Protein AF-A0AAD5VCV0-F1 (afdb_monomer)

Foldseek 3Di:
DDDPPPDPLQDPQPSDGPVPDDPLLVVQQPDDPDPLLLLLLLVLLLVLLVLQACVVDVDDDPDCPVVVVVVSVVLSVQSVQLCVQVVDGSQLSLLLSLLSVLLSVWWHFPDPPCSSVLSSLQSSQLSQVVRDPDHDQLCSVCVSRVPDHSVRSVQSNVVSCVSNVVPSDDDSVSSVVCSVVSVVSVVVPPPPPDPPPPDDDDDDDDDDDDDDDDDDDDDDDDDDDDDDDDDDDDDDDDDDDDDYDDDDDDDDDDDDDDDDDDPDDDPPPHRTDGDDDDDPPDDDDDDDDDDDDDDDDDDDDDDDDDDDDDDDD

Radius of gyration: 35.18 Å; Cα contacts (8 Å, |Δi|>4): 193; chains: 1; bounding box: 70×125×90 Å

Structure (mmCIF, N/CA/C/O backbone):
data_AF-A0AAD5VCV0-F1
#
_entry.id   AF-A0AAD5VCV0-F1
#
loop_
_atom_site.group_PDB
_atom_site.id
_atom_site.type_symbol
_atom_site.label_atom_id
_atom_site.label_alt_id
_atom_site.label_comp_id
_atom_site.label_asym_id
_atom_site.label_entity_id
_atom_site.label_seq_id
_atom_site.pdbx_PDB_ins_code
_atom_site.Cartn_x
_atom_site.Cartn_y
_atom_site.Cartn_z
_atom_site.occupancy
_atom_site.B_iso_or_equiv
_atom_site.auth_seq_id
_atom_site.auth_comp_id
_atom_site.auth_asym_id
_atom_site.auth_atom_id
_atom_site.pdbx_PDB_model_num
ATOM 1 N N . MET A 1 1 ? 18.406 -10.099 -44.707 1.00 38.00 1 MET A N 1
ATOM 2 C CA . MET A 1 1 ? 18.606 -10.780 -43.411 1.00 38.00 1 MET A CA 1
ATOM 3 C C . MET A 1 1 ? 17.908 -9.944 -42.357 1.00 38.00 1 MET A C 1
ATOM 5 O O . MET A 1 1 ? 18.442 -8.923 -41.950 1.00 38.00 1 MET A O 1
ATOM 9 N N . SER A 1 2 ? 16.664 -10.289 -42.030 1.00 40.06 2 SER A N 1
ATOM 10 C CA . SER A 1 2 ? 15.854 -9.517 -41.087 1.00 40.06 2 SER A CA 1
ATOM 11 C C . SER A 1 2 ? 16.284 -9.865 -39.665 1.00 40.06 2 SER A C 1
ATOM 13 O O . SER A 1 2 ? 16.178 -11.019 -39.254 1.00 40.06 2 SER A O 1
ATOM 15 N N . GLN A 1 3 ? 16.815 -8.880 -38.944 1.00 43.00 3 GLN A N 1
ATOM 16 C CA . GLN A 1 3 ? 17.121 -8.975 -37.520 1.00 43.00 3 GLN A CA 1
ATOM 17 C C . GLN A 1 3 ? 15.815 -9.213 -36.754 1.00 43.00 3 GLN A C 1
ATOM 19 O O . GLN A 1 3 ? 15.009 -8.304 -36.574 1.00 43.00 3 GLN A O 1
ATOM 24 N N . VAL A 1 4 ? 15.592 -10.452 -36.321 1.00 46.66 4 VAL A N 1
ATOM 25 C CA . VAL A 1 4 ? 14.572 -10.760 -35.321 1.00 46.66 4 VAL A CA 1
ATOM 26 C C . VAL A 1 4 ? 15.170 -10.353 -33.981 1.00 46.66 4 VAL A C 1
ATOM 28 O O . VAL A 1 4 ? 16.051 -11.024 -33.449 1.00 46.66 4 VAL A O 1
ATOM 31 N N . HIS A 1 5 ? 14.749 -9.203 -33.463 1.00 41.75 5 HIS A N 1
ATOM 32 C CA . HIS A 1 5 ? 15.033 -8.832 -32.085 1.00 41.75 5 HIS A CA 1
ATOM 33 C C . HIS A 1 5 ? 14.303 -9.827 -31.178 1.00 41.75 5 HIS A C 1
ATOM 35 O O . HIS A 1 5 ? 13.086 -9.746 -31.023 1.00 41.75 5 HIS A O 1
ATOM 41 N N . SER A 1 6 ? 15.034 -10.789 -30.610 1.00 44.19 6 SER A N 1
ATOM 42 C CA . SER A 1 6 ? 14.527 -11.680 -29.566 1.00 44.19 6 SER A CA 1
ATOM 43 C C . SER A 1 6 ? 14.196 -10.850 -28.328 1.00 44.19 6 SER A C 1
ATOM 45 O O . SER A 1 6 ? 15.042 -10.637 -27.460 1.00 44.19 6 SER A O 1
ATOM 47 N N . ALA A 1 7 ? 12.973 -10.325 -28.262 1.00 59.38 7 ALA A N 1
ATOM 48 C CA . ALA A 1 7 ? 12.419 -9.835 -27.014 1.00 59.38 7 ALA A CA 1
ATOM 49 C C . ALA A 1 7 ? 12.445 -11.003 -26.019 1.00 59.38 7 ALA A C 1
ATOM 51 O O . ALA A 1 7 ? 11.972 -12.091 -26.339 1.00 59.38 7 ALA A O 1
ATOM 52 N N . SER A 1 8 ? 13.046 -10.796 -24.846 1.00 60.94 8 SER A N 1
ATOM 53 C CA . SER A 1 8 ? 13.069 -11.796 -23.776 1.00 60.94 8 SER A CA 1
ATOM 54 C C . SER A 1 8 ? 11.648 -12.298 -23.514 1.00 60.94 8 SER A C 1
ATOM 56 O O . SER A 1 8 ? 10.800 -11.528 -23.058 1.00 60.94 8 SER A O 1
ATOM 58 N N . THR A 1 9 ? 11.392 -13.581 -23.784 1.00 74.00 9 THR A N 1
ATOM 59 C CA . THR A 1 9 ? 10.111 -14.231 -23.471 1.00 74.00 9 THR A CA 1
ATOM 60 C C . THR A 1 9 ? 9.878 -14.283 -21.961 1.00 74.00 9 THR A C 1
ATOM 62 O O . THR A 1 9 ? 8.742 -14.370 -21.515 1.00 74.00 9 THR A O 1
ATOM 65 N N . LEU A 1 10 ? 10.939 -14.150 -21.157 1.00 82.81 10 LEU A N 1
ATOM 66 C CA . LEU A 1 10 ? 10.843 -14.119 -19.703 1.00 82.81 10 LEU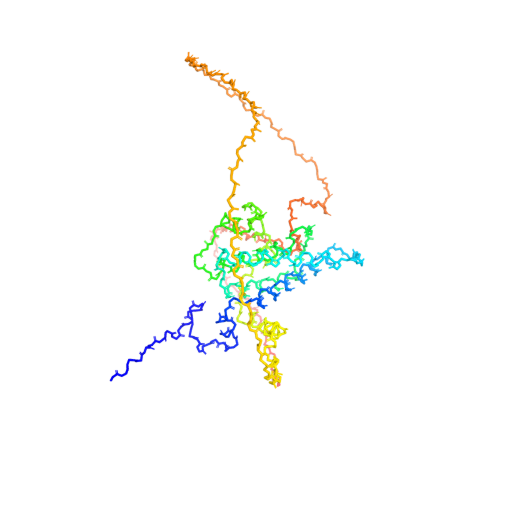 A CA 1
ATOM 67 C C . LEU A 1 10 ? 10.249 -12.799 -19.204 1.00 82.81 10 LEU A C 1
ATOM 69 O O . LEU A 1 10 ? 10.681 -11.706 -19.588 1.00 82.81 10 LEU A O 1
ATOM 73 N N . HIS A 1 11 ? 9.268 -12.910 -18.316 1.00 79.69 11 HIS A N 1
ATOM 74 C CA . HIS A 1 11 ? 8.640 -11.788 -17.646 1.00 79.69 11 HIS A CA 1
ATOM 75 C C . HIS A 1 11 ? 9.535 -11.280 -16.497 1.00 79.69 11 HIS A C 1
ATOM 77 O O . HIS A 1 11 ? 9.903 -12.062 -15.618 1.00 79.69 11 HIS A O 1
ATOM 83 N N . PRO A 1 12 ? 9.870 -9.975 -16.433 1.00 77.12 12 PRO A N 1
ATOM 84 C CA . PRO A 1 12 ? 10.861 -9.456 -15.484 1.00 77.12 12 PRO A CA 1
ATOM 85 C C . PRO A 1 12 ? 10.445 -9.578 -14.013 1.00 77.12 12 PRO A C 1
ATOM 87 O O . PRO A 1 12 ? 11.308 -9.542 -13.145 1.00 77.12 12 PRO A O 1
ATOM 90 N N . ALA A 1 13 ? 9.146 -9.709 -13.720 1.00 75.81 13 ALA A N 1
ATOM 91 C CA . ALA A 1 13 ? 8.657 -9.847 -12.346 1.00 75.81 13 ALA A CA 1
ATOM 92 C C . ALA A 1 13 ? 8.585 -11.302 -11.848 1.00 75.81 13 ALA A C 1
ATOM 94 O O . ALA A 1 13 ? 8.470 -11.505 -10.647 1.00 75.81 13 ALA A O 1
ATOM 95 N N . SER A 1 14 ? 8.617 -12.298 -12.743 1.00 78.75 14 SER A N 1
ATOM 96 C CA . SER A 1 14 ? 8.445 -13.716 -12.374 1.00 78.75 14 SER A CA 1
ATOM 97 C C . SER A 1 14 ? 9.583 -14.618 -12.853 1.00 78.75 14 SER A C 1
ATOM 99 O O . SER A 1 14 ? 9.624 -15.780 -12.462 1.00 78.75 14 SER A O 1
ATOM 101 N N . LEU A 1 15 ? 10.466 -14.128 -13.737 1.00 81.50 15 LEU A N 1
ATOM 102 C CA . LEU A 1 15 ? 11.510 -14.899 -14.433 1.00 81.50 15 LEU A CA 1
ATOM 103 C C . LEU A 1 15 ? 10.998 -16.152 -15.176 1.00 81.50 15 LEU A C 1
ATOM 105 O O . LEU A 1 15 ? 11.798 -16.934 -15.683 1.00 81.50 15 LEU A O 1
ATOM 109 N N . ALA A 1 16 ? 9.680 -16.319 -15.269 1.00 85.00 16 ALA A N 1
ATOM 110 C CA . ALA A 1 16 ? 8.986 -17.329 -16.046 1.00 85.00 16 ALA A CA 1
ATOM 111 C C . ALA A 1 16 ? 8.628 -16.768 -17.425 1.00 85.00 16 ALA A C 1
ATOM 113 O O . ALA A 1 16 ? 8.646 -15.554 -17.645 1.00 85.00 16 ALA A O 1
ATOM 114 N N . ASP A 1 17 ? 8.312 -17.653 -18.366 1.00 85.25 17 ASP A N 1
ATOM 115 C CA . ASP A 1 17 ? 7.858 -17.236 -19.687 1.00 85.25 17 ASP A CA 1
ATOM 116 C C . ASP A 1 17 ? 6.527 -16.475 -19.568 1.00 85.25 17 ASP A C 1
ATOM 118 O O . ASP A 1 17 ? 5.592 -16.946 -18.924 1.00 85.25 17 ASP A O 1
ATOM 122 N N . ARG A 1 18 ? 6.412 -15.322 -20.234 1.00 85.31 18 ARG A N 1
ATOM 123 C CA . ARG A 1 18 ? 5.161 -14.569 -20.396 1.00 85.31 18 ARG A CA 1
ATOM 124 C C . ARG A 1 18 ? 4.009 -15.470 -20.839 1.00 85.31 18 ARG A C 1
ATOM 126 O O . ARG A 1 18 ? 2.889 -15.256 -20.394 1.00 85.31 18 ARG A O 1
ATOM 133 N N . SER A 1 19 ? 4.279 -16.474 -21.676 1.00 85.44 19 SER A N 1
ATOM 134 C CA . SER A 1 19 ? 3.260 -17.414 -22.163 1.00 85.44 19 SER A CA 1
ATOM 135 C C . SER A 1 19 ? 2.653 -18.311 -21.072 1.00 85.44 19 SER A C 1
ATOM 137 O O . SER A 1 19 ? 1.550 -18.821 -21.255 1.00 85.44 19 SER A O 1
ATOM 139 N N . SER A 1 20 ? 3.346 -18.482 -19.940 1.00 87.62 20 SER A N 1
ATOM 140 C CA . SER A 1 20 ? 2.881 -19.285 -18.803 1.00 87.62 20 SER A CA 1
ATOM 141 C C . SER A 1 20 ? 1.929 -18.540 -17.866 1.00 87.62 20 SER A C 1
ATOM 143 O O . SER A 1 20 ? 1.240 -19.178 -17.074 1.00 87.62 20 SER A O 1
ATOM 145 N N . HIS A 1 21 ? 1.862 -17.212 -17.973 1.00 88.06 21 HIS A N 1
ATOM 146 C CA . HIS A 1 21 ? 1.005 -16.381 -17.136 1.00 88.06 21 HIS A CA 1
ATOM 147 C C . HIS A 1 21 ? -0.374 -16.196 -17.758 1.00 88.06 21 HIS A C 1
ATOM 149 O O . HIS A 1 21 ? -0.536 -16.145 -18.982 1.00 88.06 21 HIS A O 1
ATOM 155 N N . SER A 1 22 ? -1.385 -16.006 -16.911 1.00 91.44 22 SER A N 1
ATOM 156 C CA . SER A 1 22 ? -2.703 -15.627 -17.414 1.00 91.44 22 SER A CA 1
ATOM 157 C C . SER A 1 22 ? -2.650 -14.257 -18.126 1.00 91.44 22 SER A C 1
ATOM 159 O O . SER A 1 22 ? -2.009 -13.316 -17.642 1.00 91.44 22 SER A O 1
ATOM 161 N N . PRO A 1 23 ? -3.356 -14.079 -19.260 1.00 89.38 23 PRO A N 1
ATOM 162 C CA . PRO A 1 23 ? -3.333 -12.813 -19.997 1.00 89.38 23 PRO A CA 1
ATOM 163 C C . PRO A 1 23 ? -3.914 -11.647 -19.182 1.00 89.38 23 PRO A C 1
ATOM 165 O O . PRO A 1 23 ? -3.474 -10.510 -19.331 1.00 89.38 23 PRO A O 1
ATOM 168 N N . ALA A 1 24 ? -4.867 -11.927 -18.286 1.00 90.38 24 ALA A N 1
ATOM 169 C CA . ALA A 1 24 ? -5.444 -10.932 -17.383 1.00 90.38 24 ALA A CA 1
ATOM 170 C C . ALA A 1 24 ? -4.430 -10.421 -16.346 1.00 90.38 24 ALA A C 1
ATOM 172 O O . ALA A 1 24 ? -4.439 -9.237 -16.010 1.00 90.38 24 ALA A O 1
ATOM 173 N N . LEU A 1 25 ? -3.534 -11.288 -15.861 1.00 89.50 25 LEU A N 1
ATOM 174 C CA . LEU A 1 25 ? -2.474 -10.889 -14.940 1.00 89.50 25 LEU A CA 1
ATOM 175 C C . LEU A 1 25 ? -1.452 -9.997 -15.644 1.00 89.50 25 LEU A C 1
ATOM 177 O O . LEU A 1 25 ? -1.077 -8.957 -15.106 1.00 89.50 25 LEU A O 1
ATOM 181 N N . LEU A 1 26 ? -1.043 -10.369 -16.860 1.00 90.19 26 LEU A N 1
ATOM 182 C CA . LEU A 1 26 ? -0.133 -9.550 -17.663 1.00 90.19 26 LEU A CA 1
ATOM 183 C C . LEU A 1 26 ? -0.721 -8.162 -17.925 1.00 90.19 26 LEU A C 1
ATOM 185 O O . LEU A 1 26 ? -0.027 -7.164 -17.762 1.00 90.19 26 LEU A O 1
ATOM 189 N N . GLU A 1 27 ? -2.017 -8.083 -18.237 1.00 90.81 27 GLU A N 1
ATOM 190 C CA . GLU A 1 27 ? -2.710 -6.805 -18.413 1.00 90.81 27 GLU A CA 1
ATOM 191 C C . GLU A 1 27 ? -2.668 -5.930 -17.146 1.00 90.81 27 GLU A C 1
ATOM 193 O O . GLU A 1 27 ? -2.472 -4.718 -17.248 1.00 90.81 27 GLU A O 1
ATOM 198 N N . LEU A 1 28 ? -2.810 -6.522 -15.953 1.00 89.62 28 LEU A N 1
ATOM 199 C CA . LEU A 1 28 ? -2.688 -5.785 -14.689 1.00 89.62 28 LEU A CA 1
ATOM 200 C C . LEU A 1 28 ? -1.268 -5.284 -14.439 1.00 89.62 28 LEU A C 1
ATOM 202 O O . LEU A 1 28 ? -1.087 -4.140 -14.020 1.00 89.62 28 LEU A O 1
ATOM 206 N N . VAL A 1 29 ? -0.271 -6.139 -14.656 1.00 89.69 29 VAL A N 1
ATOM 207 C CA . VAL A 1 29 ? 1.127 -5.828 -14.338 1.00 89.69 29 VAL A CA 1
ATOM 208 C C . VAL A 1 29 ? 1.718 -4.817 -15.322 1.00 89.69 29 VAL A C 1
ATOM 210 O O . VAL A 1 29 ? 2.466 -3.933 -14.898 1.00 89.69 29 VAL A O 1
ATOM 213 N N . ASP A 1 30 ? 1.340 -4.893 -16.599 1.00 89.00 30 ASP A N 1
ATOM 214 C CA . ASP A 1 30 ? 1.777 -3.957 -17.642 1.00 89.00 30 ASP A CA 1
ATOM 215 C C . ASP A 1 30 ? 1.025 -2.612 -17.594 1.00 89.00 30 ASP A C 1
ATOM 217 O O . ASP A 1 30 ? 1.390 -1.654 -18.288 1.00 89.00 30 ASP A O 1
ATOM 221 N N . GLN A 1 31 ? -0.012 -2.487 -16.758 1.00 88.00 31 GLN A N 1
ATOM 222 C CA . GLN A 1 31 ? -0.717 -1.224 -16.584 1.00 88.00 31 GLN A CA 1
ATOM 223 C C . GLN A 1 31 ? 0.224 -0.152 -16.011 1.00 88.00 31 GLN A C 1
ATOM 225 O O . GLN A 1 31 ? 1.022 -0.389 -15.106 1.00 88.00 31 GLN A O 1
ATOM 230 N N . LYS A 1 32 ? 0.090 1.093 -16.481 1.00 91.88 32 LYS A N 1
ATOM 231 C CA . LYS A 1 32 ? 0.734 2.239 -15.825 1.00 91.88 32 LYS A CA 1
ATOM 232 C C . LYS A 1 32 ? 0.074 2.518 -14.473 1.00 91.88 32 LYS A C 1
ATOM 234 O O . LYS A 1 32 ? -1.126 2.285 -14.298 1.00 91.88 32 LYS A O 1
ATOM 239 N N . MET A 1 33 ? 0.847 3.087 -13.545 1.00 94.38 33 MET A N 1
ATOM 240 C CA . MET A 1 33 ? 0.329 3.594 -12.272 1.00 94.38 33 MET A CA 1
ATOM 241 C C . MET A 1 33 ? -0.719 4.679 -12.559 1.00 94.38 33 MET A C 1
ATOM 243 O O . MET A 1 33 ? -0.383 5.809 -12.910 1.00 94.38 33 MET A O 1
ATOM 247 N N . SER A 1 34 ? -1.995 4.304 -12.492 1.00 93.81 34 SER A N 1
ATOM 248 C CA . SER A 1 34 ? -3.122 5.138 -12.900 1.00 93.81 34 SER A CA 1
ATOM 249 C C . SER A 1 34 ? -3.858 5.685 -11.682 1.00 93.81 34 SER A C 1
ATOM 251 O O . SER A 1 34 ? -3.864 5.084 -10.607 1.00 93.81 34 SER A O 1
ATOM 253 N N . ARG A 1 35 ? -4.540 6.821 -11.858 1.00 92.88 35 ARG A N 1
ATOM 254 C CA . ARG A 1 35 ? -5.385 7.399 -10.806 1.00 92.88 35 ARG A CA 1
ATOM 255 C C . ARG A 1 35 ? -6.466 6.418 -10.345 1.00 92.88 35 ARG A C 1
ATOM 257 O O . ARG A 1 35 ? -6.706 6.314 -9.150 1.00 92.88 35 ARG A O 1
ATOM 264 N N . SER A 1 36 ? -7.074 5.677 -11.270 1.00 94.06 36 SER A N 1
ATOM 265 C CA . SER A 1 36 ? -8.100 4.679 -10.953 1.00 94.06 36 SER A CA 1
ATOM 266 C C . SER A 1 36 ? -7.574 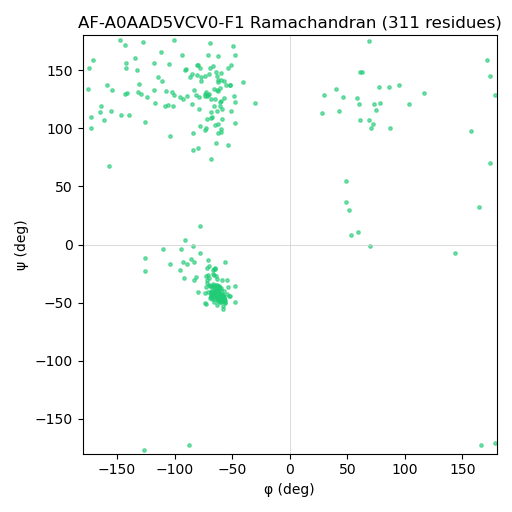3.553 -10.060 1.00 94.06 36 SER A C 1
ATOM 268 O O . SER A 1 36 ? -8.296 3.111 -9.173 1.00 94.06 36 SER A O 1
ATOM 270 N N . LEU A 1 37 ? -6.319 3.126 -10.241 1.00 95.44 37 LEU A N 1
ATOM 271 C CA . LEU A 1 37 ? -5.688 2.124 -9.376 1.00 95.44 37 LEU A CA 1
ATOM 272 C C . LEU A 1 37 ? -5.439 2.665 -7.960 1.00 95.44 37 LEU A C 1
ATOM 274 O O . LEU A 1 37 ? -5.697 1.975 -6.975 1.00 95.44 37 LEU A O 1
ATOM 278 N N . ILE A 1 38 ? -4.978 3.914 -7.854 1.00 96.19 38 ILE A N 1
ATOM 279 C CA . ILE A 1 38 ? -4.794 4.590 -6.562 1.00 96.19 38 ILE A CA 1
ATOM 280 C C . ILE A 1 38 ? -6.141 4.733 -5.842 1.00 96.19 38 ILE A C 1
ATOM 282 O O . ILE A 1 38 ? -6.248 4.395 -4.667 1.00 96.19 38 ILE A O 1
ATOM 286 N N . GLU A 1 39 ? -7.182 5.182 -6.545 1.00 95.12 39 GLU A N 1
ATOM 287 C CA . GLU A 1 39 ? -8.533 5.327 -5.991 1.00 95.12 39 GLU A CA 1
ATOM 288 C C . GLU A 1 39 ? -9.114 3.990 -5.522 1.00 95.12 39 GLU A C 1
ATOM 290 O O . GLU A 1 39 ? -9.610 3.922 -4.400 1.00 95.12 39 GLU A O 1
ATOM 295 N N . TYR A 1 40 ? -8.968 2.925 -6.316 1.00 96.56 40 TYR A N 1
ATOM 296 C CA . TYR A 1 40 ? -9.356 1.575 -5.906 1.00 96.56 40 TYR A CA 1
ATOM 297 C C . TYR A 1 40 ? -8.623 1.130 -4.633 1.00 96.56 40 TYR A C 1
ATOM 299 O O . TYR A 1 40 ? -9.238 0.623 -3.698 1.00 96.56 40 TYR A O 1
ATOM 307 N N . THR A 1 41 ? -7.318 1.397 -4.549 1.00 97.81 41 THR A N 1
ATOM 308 C CA . THR A 1 41 ? -6.527 1.088 -3.349 1.00 97.81 41 THR A CA 1
ATOM 309 C C . THR A 1 41 ? -7.057 1.820 -2.121 1.00 97.81 41 THR A C 1
ATOM 311 O O . THR A 1 41 ? -7.201 1.228 -1.053 1.00 97.81 41 THR A O 1
ATOM 314 N N . ILE A 1 42 ? -7.393 3.100 -2.270 1.00 97.44 42 ILE A N 1
ATOM 315 C CA . ILE A 1 42 ? -7.981 3.905 -1.197 1.00 97.44 42 ILE A CA 1
ATOM 316 C C . ILE A 1 42 ? -9.334 3.325 -0.771 1.00 97.44 42 ILE A C 1
ATOM 318 O O . ILE A 1 42 ? -9.610 3.267 0.425 1.00 97.44 42 ILE A O 1
ATOM 322 N N . ASP A 1 43 ? -10.160 2.871 -1.714 1.00 95.94 43 ASP A N 1
ATOM 323 C CA . ASP A 1 43 ? -11.443 2.230 -1.417 1.00 95.94 43 ASP A CA 1
ATOM 324 C C . ASP A 1 43 ? -11.270 0.936 -0.611 1.00 95.94 43 ASP A C 1
ATOM 326 O O . ASP A 1 43 ? -11.929 0.779 0.421 1.00 95.94 43 ASP A O 1
ATOM 330 N N . CYS A 1 44 ? -10.331 0.069 -1.001 1.00 97.44 44 CYS A N 1
ATOM 331 C CA . CYS A 1 44 ? -9.988 -1.144 -0.252 1.00 97.44 44 CYS A CA 1
ATOM 332 C C . CYS A 1 44 ? -9.527 -0.826 1.177 1.00 97.44 44 CYS A C 1
ATOM 334 O O . CYS A 1 44 ? -10.020 -1.419 2.137 1.00 97.44 44 CYS A O 1
ATOM 336 N N . VAL A 1 45 ? -8.623 0.145 1.343 1.00 97.88 45 VAL A N 1
ATOM 337 C CA . VAL A 1 45 ? -8.116 0.552 2.665 1.00 97.88 45 VAL A CA 1
ATOM 338 C C . VAL A 1 45 ? -9.237 1.123 3.536 1.00 97.88 45 VAL A C 1
ATOM 340 O O . VAL A 1 45 ? -9.365 0.755 4.703 1.00 97.88 45 VAL A O 1
ATOM 343 N N . MET A 1 46 ? -10.071 2.007 2.982 1.00 94.94 46 MET A N 1
ATOM 344 C CA . MET A 1 46 ? -11.181 2.622 3.713 1.00 94.94 46 MET A CA 1
ATOM 345 C C . MET A 1 46 ? -12.212 1.582 4.158 1.00 94.94 46 MET A C 1
ATOM 347 O O . MET A 1 46 ? -12.700 1.667 5.287 1.00 94.94 46 MET A O 1
ATOM 351 N N . GLU A 1 47 ? -12.538 0.600 3.312 1.00 94.50 47 GLU A N 1
ATOM 352 C CA . GLU A 1 47 ? -13.455 -0.475 3.701 1.00 94.50 47 GLU A CA 1
ATOM 353 C C . GLU A 1 47 ? -12.828 -1.393 4.754 1.00 94.50 47 GLU A C 1
ATOM 355 O O . GLU A 1 47 ? -13.479 -1.698 5.752 1.00 94.50 47 GLU A O 1
ATOM 360 N N . THR A 1 48 ? -11.544 -1.727 4.617 1.00 95.25 48 THR A N 1
ATOM 361 C CA . THR A 1 48 ? -10.794 -2.511 5.613 1.00 95.25 48 THR A CA 1
ATOM 362 C C . THR A 1 48 ? -10.841 -1.848 6.992 1.00 95.25 48 THR A C 1
ATOM 364 O O . THR A 1 48 ? -11.233 -2.465 7.983 1.00 95.25 48 THR A O 1
ATOM 367 N N . VAL A 1 49 ? -10.524 -0.550 7.061 1.00 93.56 49 VAL A N 1
ATOM 368 C CA . VAL A 1 49 ? -10.592 0.233 8.305 1.00 93.56 49 VAL A CA 1
ATOM 369 C C . VAL A 1 49 ? -12.018 0.284 8.846 1.00 93.56 49 VAL A C 1
ATOM 371 O O . VAL A 1 49 ? -12.240 0.136 10.048 1.00 93.56 49 VAL A O 1
ATOM 374 N N . ARG A 1 50 ? -13.013 0.463 7.974 1.00 91.12 50 ARG A N 1
ATOM 375 C CA . ARG A 1 50 ? -14.423 0.493 8.369 1.00 91.12 50 ARG A CA 1
ATOM 376 C C . ARG A 1 50 ? -14.871 -0.831 8.989 1.00 91.12 50 ARG A C 1
ATOM 378 O O . ARG A 1 50 ? -15.610 -0.797 9.973 1.00 91.12 50 ARG A O 1
ATOM 385 N N . ILE A 1 51 ? -14.458 -1.966 8.431 1.00 91.31 51 ILE A N 1
ATOM 386 C CA . ILE A 1 51 ? -14.750 -3.303 8.964 1.00 91.31 51 ILE A CA 1
ATOM 387 C C . ILE A 1 51 ? -14.058 -3.483 10.321 1.00 91.31 51 ILE A C 1
ATOM 389 O O . ILE A 1 51 ? -14.723 -3.811 11.306 1.00 91.31 51 ILE A O 1
ATOM 393 N N . ALA A 1 52 ? -12.765 -3.165 10.404 1.00 90.38 52 ALA A N 1
ATOM 394 C CA . ALA A 1 52 ? -11.958 -3.319 11.613 1.00 90.38 52 ALA A CA 1
ATOM 395 C C . ALA A 1 52 ? -12.370 -2.395 12.777 1.00 90.38 52 ALA A C 1
ATOM 397 O O . ALA A 1 52 ? -12.151 -2.725 13.938 1.00 90.38 52 ALA A O 1
ATOM 398 N N . LEU A 1 53 ? -12.991 -1.244 12.505 1.00 87.12 53 LEU A N 1
ATOM 399 C CA . LEU A 1 53 ? -13.561 -0.379 13.549 1.00 87.12 53 LEU A CA 1
ATOM 400 C C . LEU A 1 53 ? -14.944 -0.846 14.020 1.00 87.12 53 LEU A C 1
ATOM 402 O O . LEU A 1 53 ? -15.335 -0.604 15.161 1.00 87.12 53 LEU A O 1
ATOM 406 N N . ARG A 1 54 ? -15.708 -1.529 13.158 1.00 83.38 54 ARG A N 1
ATOM 407 C CA . ARG A 1 54 ? -17.001 -2.115 13.549 1.00 83.38 54 ARG A CA 1
ATOM 408 C C . ARG A 1 54 ? -16.830 -3.325 14.460 1.00 83.38 54 ARG A C 1
ATOM 410 O O . ARG A 1 54 ? -17.708 -3.559 15.287 1.00 83.38 54 ARG A O 1
ATOM 417 N N . SER A 1 55 ? -15.739 -4.075 14.311 1.00 74.62 55 SER A N 1
ATOM 418 C CA . SER A 1 55 ? -15.429 -5.217 15.178 1.00 74.62 55 SER A CA 1
ATOM 419 C C . SER A 1 55 ? -15.013 -4.789 16.591 1.00 74.62 55 SER A C 1
ATOM 421 O O . SER A 1 55 ? -15.248 -5.538 17.535 1.00 74.62 55 SER A O 1
ATOM 423 N N . THR A 1 56 ? -14.460 -3.582 16.764 1.00 69.88 56 THR A N 1
ATOM 424 C CA . THR A 1 56 ? -13.996 -3.079 18.069 1.00 69.88 56 THR A CA 1
ATOM 425 C C . THR A 1 56 ? -15.020 -2.211 18.810 1.00 69.88 56 THR A C 1
ATOM 427 O O . THR A 1 56 ? -14.949 -2.122 20.035 1.00 69.88 56 THR A O 1
ATOM 430 N N . SER A 1 57 ? -16.004 -1.603 18.127 1.00 65.81 57 SER A N 1
ATOM 431 C CA . SER A 1 57 ? -17.100 -0.869 18.785 1.00 65.81 57 SER A CA 1
ATOM 432 C C . SER A 1 57 ? -18.385 -0.786 17.931 1.00 65.81 57 SER A C 1
ATOM 434 O O . SER A 1 57 ? -18.411 -0.104 16.904 1.00 65.81 57 SER A O 1
ATOM 436 N N . PRO A 1 58 ? -19.511 -1.400 18.360 1.00 62.59 58 PRO A N 1
ATOM 437 C CA . PRO A 1 58 ? -20.780 -1.385 17.614 1.00 62.59 58 PRO A CA 1
ATOM 438 C C . PRO A 1 58 ? -21.514 -0.031 17.593 1.00 62.59 58 PRO A C 1
ATOM 440 O O . PRO A 1 58 ? -22.468 0.150 16.831 1.00 62.59 58 PRO A O 1
ATOM 443 N N . LYS A 1 59 ? -21.121 0.931 18.439 1.00 53.66 59 LYS A N 1
ATOM 444 C CA . LYS A 1 59 ? -21.821 2.217 18.586 1.00 53.66 59 LYS A CA 1
ATOM 445 C C . LYS A 1 59 ? -21.355 3.205 17.512 1.00 53.66 59 LYS A C 1
ATOM 447 O O . LYS A 1 59 ? -20.519 4.063 17.762 1.00 53.66 59 LYS A O 1
ATOM 452 N N . SER A 1 60 ? -21.900 3.107 16.300 1.00 54.78 60 SER A N 1
ATOM 453 C CA . SER A 1 60 ? -21.674 4.133 15.271 1.00 54.78 60 SER A CA 1
ATOM 454 C C . SER A 1 60 ? -22.670 5.291 15.423 1.00 54.78 60 SER A C 1
ATOM 456 O O . SER A 1 60 ? -23.867 5.065 15.235 1.00 54.78 60 SER A O 1
ATOM 458 N N . PRO A 1 61 ? -22.229 6.548 15.624 1.00 53.19 61 PRO A N 1
ATOM 459 C CA . PRO A 1 61 ? -23.112 7.694 15.480 1.00 53.19 61 PRO A CA 1
ATOM 460 C C . PRO A 1 61 ? -23.389 7.927 13.988 1.00 53.19 61 PRO A C 1
ATOM 462 O O . PRO A 1 61 ? -22.471 7.974 13.159 1.00 53.19 61 PRO A O 1
ATOM 465 N N . ARG A 1 62 ? -24.669 8.061 13.631 1.00 51.44 62 ARG A N 1
ATOM 466 C CA . ARG A 1 62 ? -25.107 8.657 12.360 1.00 51.44 62 ARG A CA 1
ATOM 467 C C . ARG A 1 62 ? -24.575 10.102 12.319 1.00 51.44 62 ARG A C 1
ATOM 469 O O . ARG A 1 62 ? -24.839 10.850 13.248 1.00 51.44 62 ARG A O 1
ATOM 476 N N . GLY A 1 63 ? -23.809 10.476 11.284 1.00 57.28 63 GLY A N 1
ATOM 477 C CA . GLY A 1 63 ? -23.297 11.854 11.111 1.00 57.28 63 GLY A CA 1
ATOM 478 C C . GLY A 1 63 ? -21.880 12.021 10.529 1.00 57.28 63 GLY A C 1
ATOM 479 O O . GLY A 1 63 ? -21.489 13.131 10.192 1.00 57.28 63 GLY A O 1
ATOM 480 N N . ARG A 1 64 ? -21.099 10.945 10.341 1.00 68.56 64 ARG A N 1
ATOM 481 C CA . ARG A 1 64 ? -19.675 11.008 9.920 1.00 68.56 64 ARG A CA 1
ATOM 482 C C . ARG A 1 64 ? -19.396 11.271 8.421 1.00 68.56 64 ARG A C 1
ATOM 484 O O . ARG A 1 64 ? -18.281 11.028 7.971 1.00 68.56 64 ARG A O 1
ATOM 491 N N . SER A 1 65 ? -20.350 11.733 7.608 1.00 76.69 65 SER A N 1
ATOM 492 C CA . SER A 1 65 ? -20.132 11.843 6.146 1.00 76.69 65 SER A CA 1
ATOM 493 C C . SER A 1 65 ? -19.033 12.846 5.767 1.00 76.69 65 SER A C 1
ATOM 495 O O . SER A 1 65 ? -18.171 12.521 4.952 1.00 76.69 65 SER A O 1
ATOM 497 N N . GLN A 1 66 ? -19.018 14.029 6.393 1.00 80.12 66 GLN A N 1
ATOM 498 C CA . GLN A 1 66 ? -17.984 15.044 6.154 1.00 80.12 66 GLN A CA 1
ATOM 499 C C . GLN A 1 66 ? -16.614 14.604 6.682 1.00 80.12 66 GLN A C 1
ATOM 501 O O . GLN A 1 66 ? -15.626 14.710 5.962 1.00 80.12 66 GLN A O 1
ATOM 506 N N . ALA A 1 67 ? -16.558 14.025 7.887 1.00 83.38 67 ALA A N 1
ATOM 507 C CA . ALA A 1 67 ? -15.319 13.482 8.449 1.00 83.38 67 ALA A CA 1
ATOM 508 C C . ALA A 1 67 ? -14.695 12.418 7.528 1.00 83.38 67 ALA A C 1
ATOM 510 O O . ALA A 1 67 ? -13.526 12.527 7.174 1.00 83.38 67 ALA A O 1
ATOM 511 N N . ARG A 1 68 ? -15.504 11.477 7.019 1.00 84.62 68 ARG A N 1
ATOM 512 C CA . ARG A 1 68 ? -15.049 10.453 6.062 1.00 84.62 68 ARG A CA 1
ATOM 513 C C . ARG A 1 68 ? -14.568 11.028 4.736 1.00 84.62 68 ARG A C 1
ATOM 515 O O . ARG A 1 68 ? -13.653 10.479 4.128 1.00 84.62 68 ARG A O 1
ATOM 522 N N . LYS A 1 69 ? -15.189 12.111 4.258 1.00 89.75 69 LYS A N 1
ATOM 523 C CA . LYS A 1 69 ? -14.724 12.809 3.053 1.00 89.75 69 LYS A CA 1
ATOM 524 C C . LYS A 1 69 ? -13.339 13.409 3.294 1.00 89.75 69 LYS A C 1
ATOM 526 O O . LYS A 1 69 ? -12.455 13.224 2.464 1.00 89.75 69 LYS A O 1
ATOM 531 N N . THR A 1 70 ? -13.140 14.063 4.435 1.00 91.69 70 THR A N 1
ATOM 532 C CA . THR A 1 70 ? -11.842 14.622 4.834 1.00 91.69 70 THR A CA 1
ATOM 533 C C . THR A 1 70 ? -10.779 13.536 5.014 1.00 91.69 70 THR A C 1
ATOM 535 O O . THR A 1 70 ? -9.672 13.689 4.509 1.00 91.69 70 THR A O 1
ATOM 538 N N . GLU A 1 71 ? -11.106 12.424 5.677 1.00 91.69 71 GLU A N 1
ATOM 539 C CA . GLU A 1 71 ? -10.219 11.258 5.831 1.00 91.69 71 GLU A CA 1
ATOM 540 C C . GLU A 1 71 ? -9.813 10.675 4.478 1.00 91.69 71 GLU A C 1
ATOM 542 O O . GLU A 1 71 ? -8.630 10.465 4.229 1.00 91.69 71 GLU A O 1
ATOM 547 N N . ARG A 1 72 ? -10.772 10.496 3.560 1.00 94.56 72 ARG A N 1
ATOM 548 C CA . ARG A 1 72 ? -10.482 10.027 2.201 1.00 94.56 72 ARG A CA 1
ATOM 549 C C . ARG A 1 72 ? -9.505 10.949 1.477 1.00 94.56 72 ARG A C 1
ATOM 551 O O . ARG A 1 72 ? -8.604 10.446 0.813 1.00 94.56 72 ARG A O 1
ATOM 558 N N . VAL A 1 73 ? -9.681 12.269 1.565 1.00 96.06 73 VAL A N 1
ATOM 559 C CA . VAL A 1 73 ? -8.770 13.233 0.919 1.00 96.06 73 VAL A CA 1
ATOM 560 C C . VAL A 1 73 ? -7.362 13.105 1.502 1.00 96.06 73 VAL A C 1
ATOM 562 O O . VAL A 1 73 ? -6.416 12.908 0.746 1.00 96.06 73 VAL A O 1
ATOM 565 N N . LYS A 1 74 ? -7.230 13.090 2.835 1.00 95.75 74 LYS A N 1
ATOM 566 C CA . LYS A 1 74 ? -5.936 12.914 3.517 1.00 95.75 74 LYS A CA 1
ATOM 567 C C . LYS A 1 74 ? -5.239 11.612 3.121 1.00 95.75 74 LYS A C 1
ATOM 569 O O . LYS A 1 74 ? -4.055 11.630 2.780 1.00 95.75 74 LYS A O 1
ATOM 574 N N . LEU A 1 75 ? -5.985 10.508 3.092 1.00 97.31 75 LEU A N 1
ATOM 575 C CA . LEU A 1 75 ? -5.472 9.209 2.670 1.00 97.31 75 LEU A CA 1
ATOM 576 C C . LEU A 1 75 ? -5.062 9.223 1.191 1.00 97.31 75 LEU A C 1
ATOM 578 O O . LEU A 1 75 ? -4.022 8.673 0.842 1.00 97.31 75 LEU A O 1
ATOM 582 N N . THR A 1 76 ? -5.829 9.893 0.326 1.00 97.44 76 THR A N 1
ATOM 583 C CA . THR A 1 76 ? -5.491 10.042 -1.100 1.00 97.44 76 THR A CA 1
ATOM 584 C C . THR A 1 76 ? -4.154 10.752 -1.279 1.00 97.44 76 THR A C 1
ATOM 586 O O . THR A 1 76 ? -3.290 10.271 -2.019 1.00 97.44 76 THR A O 1
ATOM 589 N N . ASP A 1 77 ? -3.954 11.859 -0.565 1.00 96.88 77 ASP A N 1
ATOM 590 C CA . ASP A 1 77 ? -2.710 12.625 -0.611 1.00 96.88 77 ASP A CA 1
ATOM 591 C C . ASP A 1 77 ? -1.536 11.809 -0.059 1.00 96.88 77 ASP A C 1
ATOM 593 O O . ASP A 1 77 ? -0.440 11.827 -0.622 1.00 96.88 77 ASP A O 1
ATOM 597 N N . PHE A 1 78 ? -1.759 11.059 1.023 1.00 97.81 78 PHE A N 1
ATOM 598 C CA . PHE A 1 78 ? -0.760 10.178 1.624 1.00 97.81 78 PHE A CA 1
ATOM 599 C C . PHE A 1 78 ? -0.325 9.055 0.672 1.00 97.81 78 PHE A C 1
ATOM 601 O O . PHE A 1 78 ? 0.872 8.899 0.415 1.00 97.81 78 PHE A O 1
ATOM 608 N N . VAL A 1 79 ? -1.282 8.313 0.105 1.00 97.88 79 VAL A N 1
ATOM 609 C CA . VAL A 1 79 ? -1.027 7.214 -0.839 1.00 97.88 79 VAL A CA 1
ATOM 610 C C . VAL A 1 79 ? -0.281 7.735 -2.066 1.00 97.88 79 VAL A C 1
ATOM 612 O O . VAL A 1 79 ? 0.774 7.208 -2.417 1.00 97.88 79 VAL A O 1
ATOM 615 N N . THR A 1 80 ? -0.770 8.819 -2.674 1.00 96.88 80 THR A N 1
ATOM 616 C CA . THR A 1 80 ? -0.162 9.417 -3.874 1.00 96.88 80 THR A CA 1
ATOM 617 C C . THR A 1 80 ? 1.274 9.870 -3.611 1.00 96.88 80 THR A C 1
ATOM 619 O O . THR A 1 80 ? 2.178 9.611 -4.414 1.00 96.88 80 THR A O 1
ATOM 622 N N . ARG A 1 81 ? 1.515 10.503 -2.456 1.00 96.00 81 ARG A N 1
ATOM 623 C CA . ARG A 1 81 ? 2.847 10.956 -2.047 1.00 96.00 81 ARG A CA 1
ATOM 624 C C . ARG A 1 81 ? 3.815 9.790 -1.898 1.00 96.00 81 ARG A C 1
ATOM 626 O O . ARG A 1 81 ? 4.925 9.869 -2.419 1.00 96.00 81 ARG A O 1
ATOM 633 N N . ILE A 1 82 ? 3.419 8.719 -1.214 1.00 96.62 82 ILE A N 1
ATOM 634 C CA . ILE A 1 82 ? 4.301 7.567 -0.986 1.00 96.62 82 ILE A CA 1
ATOM 635 C C . ILE A 1 82 ? 4.576 6.821 -2.287 1.00 96.62 82 ILE A C 1
ATOM 637 O O . ILE A 1 82 ? 5.737 6.535 -2.572 1.00 96.62 82 ILE A O 1
ATOM 641 N N . VAL A 1 83 ? 3.542 6.565 -3.094 1.00 96.25 83 VAL A N 1
ATOM 642 C CA . VAL A 1 83 ? 3.683 5.903 -4.399 1.00 96.25 83 VAL A CA 1
ATOM 643 C C . VAL A 1 83 ? 4.702 6.633 -5.275 1.00 96.25 83 VAL A C 1
ATOM 645 O O . VAL A 1 83 ? 5.578 5.998 -5.861 1.00 96.25 83 VAL A O 1
ATOM 648 N N . THR A 1 84 ? 4.648 7.967 -5.284 1.00 94.12 84 THR A N 1
ATOM 649 C CA . THR A 1 84 ? 5.570 8.806 -6.058 1.00 94.12 84 THR A CA 1
ATOM 650 C C . THR A 1 84 ? 6.976 8.832 -5.450 1.00 94.12 84 THR A C 1
ATOM 652 O O . THR A 1 84 ? 7.957 8.572 -6.142 1.00 94.12 84 THR A O 1
ATOM 655 N N . ARG A 1 85 ? 7.110 9.118 -4.147 1.00 93.81 85 ARG A N 1
ATOM 656 C CA . ARG A 1 85 ? 8.420 9.316 -3.495 1.00 93.81 85 ARG A CA 1
ATOM 657 C C . ARG A 1 85 ? 9.226 8.032 -3.328 1.00 93.81 85 ARG A C 1
ATOM 659 O O . ARG A 1 85 ? 10.450 8.083 -3.378 1.00 93.81 85 ARG A O 1
ATOM 666 N N . ALA A 1 86 ? 8.559 6.901 -3.108 1.00 92.44 86 ALA A N 1
ATOM 667 C CA . ALA A 1 86 ? 9.205 5.596 -2.988 1.00 92.44 86 ALA A CA 1
ATOM 668 C C . ALA A 1 86 ? 9.322 4.860 -4.338 1.00 92.44 86 ALA A C 1
ATOM 670 O O . ALA A 1 86 ? 9.810 3.731 -4.364 1.00 92.44 86 ALA A O 1
ATOM 671 N N . ASN A 1 87 ? 8.905 5.499 -5.442 1.00 92.88 87 ASN A N 1
ATOM 672 C CA . ASN A 1 87 ? 8.914 4.946 -6.798 1.00 92.88 87 ASN A CA 1
ATOM 673 C C . ASN A 1 87 ? 8.288 3.541 -6.857 1.00 92.88 87 ASN A C 1
ATOM 675 O O . ASN A 1 87 ? 8.917 2.556 -7.256 1.00 92.88 87 ASN A O 1
ATOM 679 N N . ILE A 1 88 ? 7.054 3.441 -6.368 1.00 95.69 88 ILE A N 1
ATOM 680 C CA . ILE A 1 88 ? 6.348 2.168 -6.249 1.00 95.69 88 ILE A CA 1
ATOM 681 C C . ILE A 1 88 ? 5.910 1.690 -7.635 1.00 95.69 88 ILE A C 1
ATOM 683 O O . ILE A 1 88 ? 5.245 2.411 -8.378 1.00 95.69 88 ILE A O 1
ATOM 687 N N . LYS A 1 89 ? 6.251 0.443 -7.968 1.00 94.44 89 LYS A N 1
ATOM 688 C CA . LYS A 1 89 ? 5.799 -0.233 -9.191 1.00 94.44 89 LYS A CA 1
ATOM 689 C C . LYS A 1 89 ? 4.378 -0.777 -9.016 1.00 94.44 89 LYS A C 1
ATOM 691 O O . LYS A 1 89 ? 3.974 -1.109 -7.903 1.00 94.44 89 LYS A O 1
ATOM 696 N N . VAL A 1 90 ? 3.647 -0.937 -10.121 1.00 95.06 90 VAL A N 1
ATOM 697 C CA . VAL A 1 90 ? 2.274 -1.480 -10.105 1.00 95.06 90 VAL A CA 1
ATOM 698 C C . VAL A 1 90 ? 2.231 -2.882 -9.504 1.00 95.06 90 VAL A C 1
ATOM 700 O O . VAL A 1 90 ? 1.421 -3.110 -8.614 1.00 95.06 90 VAL A O 1
ATOM 703 N N . ALA A 1 91 ? 3.162 -3.768 -9.875 1.00 94.25 91 ALA A N 1
ATOM 704 C CA . ALA A 1 91 ? 3.274 -5.104 -9.281 1.00 94.25 91 ALA A CA 1
ATOM 705 C C . ALA A 1 91 ? 3.335 -5.067 -7.741 1.00 94.25 91 ALA A C 1
ATOM 707 O O . ALA A 1 91 ? 2.607 -5.793 -7.073 1.00 94.25 91 ALA A O 1
ATOM 708 N N . THR A 1 92 ? 4.130 -4.160 -7.165 1.00 96.50 92 THR A N 1
ATOM 709 C CA . THR A 1 92 ? 4.217 -3.999 -5.708 1.00 96.50 92 THR A CA 1
ATOM 710 C C . THR A 1 92 ? 2.890 -3.550 -5.095 1.00 96.50 92 THR A C 1
ATOM 712 O O . THR A 1 92 ? 2.510 -4.027 -4.029 1.00 96.50 92 THR A O 1
ATOM 715 N N . LEU A 1 93 ? 2.179 -2.630 -5.751 1.00 97.62 93 LEU A N 1
ATOM 716 C CA . LEU A 1 93 ? 0.888 -2.143 -5.265 1.00 97.62 93 LEU A CA 1
ATOM 717 C C . LEU A 1 93 ? -0.199 -3.226 -5.348 1.00 97.62 93 LEU A C 1
ATOM 719 O O . LEU A 1 93 ? -1.026 -3.318 -4.449 1.00 97.62 93 LEU A O 1
ATOM 723 N N . LEU A 1 94 ? -0.165 -4.072 -6.382 1.00 97.00 94 LEU A N 1
ATOM 724 C CA . LEU A 1 94 ? -1.058 -5.226 -6.515 1.00 97.00 94 LEU A CA 1
ATOM 725 C C . LEU A 1 94 ? -0.848 -6.237 -5.381 1.00 97.00 94 LEU A C 1
ATOM 727 O O . LEU A 1 94 ? -1.815 -6.678 -4.773 1.00 97.00 94 LEU A O 1
ATOM 731 N N . VAL A 1 95 ? 0.404 -6.538 -5.028 1.00 97.75 95 VAL A N 1
ATOM 732 C CA . VAL A 1 95 ? 0.702 -7.405 -3.873 1.00 97.75 95 VAL A CA 1
ATOM 733 C C . VAL A 1 95 ? 0.269 -6.749 -2.557 1.00 97.75 95 VAL A C 1
ATOM 735 O O . VAL A 1 95 ? -0.256 -7.418 -1.672 1.00 97.75 95 VAL A O 1
ATOM 738 N N . ALA A 1 96 ? 0.401 -5.425 -2.430 1.00 98.38 96 ALA A N 1
ATOM 739 C CA . ALA A 1 96 ? -0.113 -4.712 -1.262 1.00 98.38 96 ALA A CA 1
ATOM 740 C C . ALA A 1 96 ? -1.646 -4.821 -1.134 1.00 98.38 96 ALA A C 1
ATOM 742 O O . ALA A 1 96 ? -2.144 -4.945 -0.019 1.00 98.38 96 ALA A O 1
ATOM 743 N N . LEU A 1 97 ? -2.393 -4.813 -2.246 1.00 98.19 97 LEU A N 1
ATOM 744 C CA . LEU A 1 97 ? -3.847 -5.029 -2.243 1.00 98.19 97 LEU A CA 1
ATOM 745 C C . LEU A 1 97 ? -4.217 -6.421 -1.719 1.00 98.19 97 LEU A C 1
ATOM 747 O O . LEU A 1 97 ? -5.087 -6.514 -0.855 1.00 98.19 97 LEU A O 1
ATOM 751 N N . VAL A 1 98 ? -3.492 -7.461 -2.147 1.00 98.06 98 VAL A N 1
ATOM 752 C CA . VAL A 1 98 ? -3.660 -8.832 -1.632 1.00 98.06 98 VAL A CA 1
ATOM 753 C C . VAL A 1 98 ? -3.460 -8.872 -0.117 1.00 98.06 98 VAL A C 1
ATOM 755 O O . VAL A 1 98 ? -4.251 -9.464 0.615 1.00 98.06 98 VAL A O 1
ATOM 758 N N . TYR A 1 99 ? -2.419 -8.203 0.381 1.00 98.50 99 TYR A N 1
ATOM 759 C CA . TYR A 1 99 ? -2.147 -8.140 1.816 1.00 98.50 99 TYR A CA 1
ATOM 760 C C . TYR A 1 99 ? -3.212 -7.360 2.596 1.00 98.50 99 TYR A C 1
ATOM 762 O O . TYR A 1 99 ? -3.518 -7.724 3.729 1.00 98.50 99 TYR A O 1
ATOM 770 N N . ILE A 1 100 ? -3.799 -6.311 2.014 1.00 98.06 100 ILE A N 1
ATOM 771 C CA . ILE A 1 100 ? -4.917 -5.575 2.626 1.00 98.06 100 ILE A CA 1
ATOM 772 C C . ILE A 1 100 ? -6.155 -6.473 2.726 1.00 98.06 100 ILE A C 1
ATOM 774 O O . ILE A 1 100 ? -6.763 -6.555 3.795 1.00 98.06 100 ILE A O 1
ATOM 778 N N . ASP A 1 101 ? -6.506 -7.175 1.648 1.00 96.75 101 ASP A N 1
ATOM 779 C CA . ASP A 1 101 ? -7.665 -8.072 1.626 1.00 96.75 101 ASP A CA 1
ATOM 780 C C . ASP A 1 101 ? -7.514 -9.193 2.666 1.00 96.75 101 ASP A C 1
ATOM 782 O O . ASP A 1 101 ? -8.366 -9.366 3.540 1.00 96.75 101 ASP A O 1
ATOM 786 N N . ARG A 1 102 ? -6.343 -9.843 2.690 1.00 96.19 102 ARG A N 1
ATOM 787 C CA . ARG A 1 102 ? -6.009 -10.899 3.657 1.00 96.19 102 ARG A CA 1
ATOM 788 C C . ARG A 1 102 ? -6.014 -10.420 5.109 1.00 96.19 102 ARG A C 1
ATOM 790 O O . ARG A 1 102 ? -6.418 -11.166 5.998 1.00 96.19 102 ARG A O 1
ATOM 797 N N . ALA A 1 103 ? -5.588 -9.184 5.363 1.00 95.75 103 ALA A N 1
ATOM 798 C CA . ALA A 1 103 ? -5.577 -8.604 6.703 1.00 95.75 103 ALA A CA 1
ATOM 799 C C . ALA A 1 103 ? -6.985 -8.257 7.218 1.00 95.75 103 ALA A C 1
ATOM 801 O O . ALA A 1 103 ? -7.207 -8.253 8.430 1.00 95.75 103 ALA A O 1
ATOM 802 N N . THR A 1 104 ? -7.944 -7.981 6.327 1.00 94.50 104 THR A N 1
ATOM 803 C CA . THR A 1 104 ? -9.292 -7.488 6.665 1.00 94.50 104 THR A CA 1
ATOM 804 C C . THR A 1 104 ? -10.006 -8.258 7.788 1.00 94.50 104 THR A C 1
ATOM 806 O O . THR A 1 104 ? -10.485 -7.606 8.720 1.00 94.50 104 THR A O 1
ATOM 809 N N . PRO A 1 105 ? -10.089 -9.604 7.778 1.00 92.81 105 PRO A N 1
ATOM 810 C CA . PRO A 1 105 ? -10.777 -10.348 8.838 1.00 92.81 105 PRO A CA 1
ATOM 811 C C . PRO A 1 105 ? -10.038 -10.366 10.186 1.00 92.81 105 PRO A C 1
ATOM 813 O O . PRO A 1 105 ? -10.661 -10.638 11.213 1.00 92.81 105 PRO A O 1
ATOM 816 N N . PHE A 1 106 ? -8.730 -10.101 10.204 1.00 91.88 106 PHE A N 1
ATOM 817 C CA . PHE A 1 106 ? -7.888 -10.207 11.404 1.00 91.88 106 PHE A CA 1
ATOM 818 C C . PHE A 1 106 ? -7.536 -8.851 12.015 1.00 91.88 106 PHE A C 1
ATOM 820 O O . PHE A 1 106 ? -7.136 -8.777 13.178 1.00 91.88 106 PHE A O 1
ATOM 827 N N . LEU A 1 107 ? -7.705 -7.774 11.249 1.00 90.94 107 LEU A N 1
ATOM 828 C CA . LEU A 1 107 ? -7.362 -6.429 11.665 1.00 90.94 107 LEU A CA 1
ATOM 829 C C . LEU A 1 107 ? -8.294 -5.941 12.784 1.00 90.94 107 LEU A C 1
ATOM 831 O O . LEU A 1 107 ? -9.515 -5.879 12.632 1.00 90.94 107 LEU A O 1
ATOM 835 N N . GLN A 1 108 ? -7.708 -5.514 13.900 1.00 87.62 108 GLN A N 1
ATOM 836 C CA . GLN A 1 108 ? -8.421 -4.786 14.947 1.00 87.62 108 GLN A CA 1
ATOM 837 C C . GLN A 1 108 ? -7.711 -3.460 15.178 1.00 87.62 108 GLN A C 1
ATOM 839 O O . GLN A 1 108 ? -6.508 -3.423 15.421 1.00 87.62 108 GLN A O 1
ATOM 844 N N . ILE A 1 109 ? -8.444 -2.356 15.113 1.00 86.81 109 ILE A N 1
ATOM 845 C CA . ILE A 1 109 ? -7.857 -1.020 15.226 1.00 86.81 109 ILE A CA 1
ATOM 846 C C . ILE A 1 109 ? -8.111 -0.488 16.635 1.00 86.81 109 ILE A C 1
ATOM 848 O O . ILE A 1 109 ? -9.262 -0.347 17.050 1.00 86.81 109 ILE A O 1
ATOM 852 N N . SER A 1 110 ? -7.034 -0.200 17.370 1.00 82.62 110 SER A N 1
ATOM 853 C CA . SER A 1 110 ? -7.096 0.352 18.733 1.00 82.62 110 SER A CA 1
ATOM 854 C C . SER A 1 110 ? -7.275 1.873 18.748 1.00 82.62 110 SER A C 1
ATOM 856 O O . SER A 1 110 ? -7.900 2.414 19.655 1.00 82.62 110 SER A O 1
ATOM 858 N N . THR A 1 111 ? -6.753 2.569 17.735 1.00 83.94 111 THR A N 1
ATOM 859 C CA . THR A 1 111 ? -6.862 4.025 17.575 1.00 83.94 111 THR A CA 1
ATOM 860 C C . THR A 1 111 ? -7.290 4.380 16.159 1.00 83.94 111 THR A C 1
ATOM 862 O O . THR A 1 111 ? -6.711 3.881 15.199 1.00 83.94 111 THR A O 1
ATOM 865 N N . GLU A 1 112 ? -8.294 5.248 16.008 1.00 84.12 112 GLU A N 1
ATOM 866 C CA . GLU A 1 112 ? -8.763 5.716 14.692 1.00 84.12 112 GLU A CA 1
ATOM 867 C C . GLU A 1 112 ? -7.740 6.647 14.008 1.00 84.12 112 GLU A C 1
ATOM 869 O O . GLU A 1 112 ? -7.762 6.821 12.789 1.00 84.12 112 GLU A O 1
ATOM 874 N N . MET A 1 113 ? -6.801 7.222 14.767 1.00 88.62 113 MET A N 1
ATOM 875 C CA . MET A 1 113 ? -5.843 8.191 14.243 1.00 88.62 113 MET A CA 1
ATOM 876 C C . MET A 1 113 ? -4.901 7.543 13.216 1.00 88.62 113 MET A C 1
ATOM 878 O O . MET A 1 113 ? -4.256 6.529 13.496 1.00 88.62 113 MET A O 1
ATOM 882 N N . TRP A 1 114 ? -4.830 8.122 12.013 1.00 93.12 114 TRP A N 1
ATOM 883 C CA . TRP A 1 114 ? -4.031 7.619 10.886 1.00 93.12 114 TRP A CA 1
ATOM 884 C C . TRP A 1 114 ? -4.271 6.134 10.555 1.00 93.12 114 TRP A C 1
ATOM 886 O O . TRP A 1 114 ? -3.347 5.421 10.162 1.00 93.12 114 TRP A O 1
ATOM 896 N N . ALA A 1 115 ? -5.472 5.606 10.815 1.00 94.25 115 ALA A N 1
ATOM 897 C CA . ALA A 1 115 ? -5.745 4.179 10.658 1.00 94.25 115 ALA A CA 1
ATOM 898 C C . ALA A 1 115 ? -5.569 3.705 9.207 1.00 94.25 115 ALA A C 1
ATOM 900 O O . ALA A 1 115 ? -4.883 2.712 8.971 1.00 94.25 115 ALA A O 1
ATOM 901 N N . GLY A 1 116 ? -6.122 4.439 8.237 1.00 96.44 116 GLY A N 1
ATOM 902 C CA . GLY A 1 116 ? -5.982 4.102 6.817 1.00 96.44 116 GLY A CA 1
ATOM 903 C C . GLY A 1 116 ? -4.536 4.182 6.345 1.00 96.44 116 GLY A C 1
ATOM 904 O O . GLY A 1 116 ? -4.044 3.281 5.671 1.00 96.44 116 GLY A O 1
ATOM 905 N N . GLU A 1 117 ? -3.820 5.219 6.764 1.00 97.56 117 GLU A N 1
ATOM 906 C CA . GLU A 1 117 ? -2.421 5.428 6.416 1.00 97.56 117 GLU A CA 1
ATOM 907 C C . GLU A 1 117 ? -1.523 4.329 6.990 1.00 97.56 117 GLU A C 1
ATOM 909 O O . GLU A 1 117 ? -0.628 3.859 6.291 1.00 97.56 117 GLU A O 1
ATOM 914 N N . ARG A 1 118 ? -1.782 3.866 8.222 1.00 97.38 118 ARG A N 1
ATOM 915 C CA . ARG A 1 118 ? -1.054 2.742 8.833 1.00 97.38 118 ARG A CA 1
ATOM 916 C C . ARG A 1 118 ? -1.341 1.416 8.130 1.00 97.38 118 ARG A C 1
ATOM 918 O O . ARG A 1 118 ? -0.396 0.685 7.850 1.00 97.38 118 ARG A O 1
ATOM 925 N N . VAL A 1 119 ? -2.605 1.127 7.809 1.00 97.81 119 VAL A N 1
ATOM 926 C CA . VAL A 1 119 ? -2.993 -0.089 7.066 1.00 97.81 119 VAL A CA 1
ATOM 927 C C . VAL A 1 119 ? -2.321 -0.117 5.695 1.00 97.81 119 VAL A C 1
ATOM 929 O O . VAL A 1 119 ? -1.667 -1.098 5.350 1.00 97.81 119 VAL A O 1
ATOM 932 N N . PHE A 1 120 ? -2.415 0.982 4.943 1.00 98.50 120 PHE A N 1
ATOM 933 C CA . PHE A 1 120 ? -1.778 1.088 3.634 1.00 98.50 120 PHE A CA 1
ATOM 934 C C . PHE A 1 120 ? -0.252 0.970 3.723 1.00 98.50 120 PHE A C 1
ATOM 936 O O . PHE A 1 120 ? 0.356 0.218 2.963 1.00 98.50 120 PHE A O 1
ATOM 943 N N . LEU A 1 121 ? 0.375 1.704 4.649 1.00 98.38 121 LEU A N 1
ATOM 944 C CA . LEU A 1 121 ? 1.827 1.711 4.802 1.00 98.38 121 LEU A CA 1
ATOM 945 C C . LEU A 1 121 ? 2.362 0.327 5.178 1.00 98.38 121 LEU A C 1
ATOM 947 O O . LEU A 1 121 ? 3.347 -0.108 4.588 1.00 98.38 121 LEU A O 1
ATOM 951 N N . GLY A 1 122 ? 1.714 -0.361 6.123 1.00 98.12 122 GLY A N 1
ATOM 952 C CA . GLY A 1 122 ? 2.091 -1.713 6.533 1.00 98.12 122 GLY A CA 1
ATOM 953 C C . GLY A 1 122 ? 2.072 -2.680 5.353 1.00 98.12 122 GLY A C 1
ATOM 954 O O . GLY A 1 122 ? 3.108 -3.256 5.021 1.00 98.12 122 GLY A O 1
ATOM 955 N N . ALA A 1 123 ? 0.940 -2.769 4.651 1.00 98.44 123 ALA A N 1
ATOM 956 C CA . ALA A 1 123 ? 0.798 -3.625 3.475 1.00 98.44 123 ALA A CA 1
ATOM 957 C C . ALA A 1 123 ? 1.837 -3.310 2.389 1.00 98.44 123 ALA A C 1
ATOM 959 O O . ALA A 1 123 ? 2.503 -4.208 1.872 1.00 98.44 123 ALA A O 1
ATOM 960 N N . LEU A 1 124 ? 2.017 -2.023 2.073 1.00 98.50 124 LEU A N 1
ATOM 961 C CA . LEU A 1 124 ? 2.945 -1.584 1.039 1.00 98.50 124 LEU A CA 1
ATOM 962 C C . LEU A 1 124 ? 4.401 -1.896 1.395 1.00 98.50 124 LEU A C 1
ATOM 964 O O . LEU A 1 124 ? 5.156 -2.328 0.527 1.00 98.50 124 LEU A O 1
ATOM 968 N N . MET A 1 125 ? 4.811 -1.678 2.647 1.00 97.69 125 MET A N 1
ATOM 969 C CA . MET A 1 125 ? 6.175 -1.969 3.091 1.00 97.69 125 MET A CA 1
ATOM 970 C C . MET A 1 125 ? 6.505 -3.452 2.939 1.00 97.69 125 MET A C 1
ATOM 972 O O . MET A 1 125 ? 7.576 -3.778 2.423 1.00 97.69 125 MET A O 1
ATOM 976 N N . LEU A 1 126 ? 5.595 -4.339 3.352 1.00 98.06 126 LEU A N 1
ATOM 977 C CA . LEU A 1 126 ? 5.808 -5.781 3.235 1.00 98.06 126 LEU A CA 1
ATOM 978 C C . LEU A 1 126 ? 5.824 -6.224 1.777 1.00 98.06 126 LEU A C 1
ATOM 980 O O . LEU A 1 126 ? 6.734 -6.944 1.377 1.00 98.06 126 LEU A O 1
ATOM 984 N N . ALA A 1 127 ? 4.887 -5.736 0.961 1.00 97.88 127 ALA A N 1
ATOM 985 C CA . ALA A 1 127 ? 4.856 -6.038 -0.467 1.00 97.88 127 ALA A CA 1
ATOM 986 C C . ALA A 1 127 ? 6.142 -5.570 -1.162 1.00 97.88 127 ALA A C 1
ATOM 988 O O . ALA A 1 127 ? 6.752 -6.308 -1.934 1.00 97.88 127 ALA A O 1
ATOM 989 N N . TYR A 1 128 ? 6.612 -4.362 -0.838 1.00 97.00 128 TYR A N 1
ATOM 990 C CA . TYR A 1 128 ? 7.848 -3.819 -1.392 1.00 97.00 128 TYR A CA 1
ATOM 991 C C . TYR A 1 128 ? 9.062 -4.656 -0.997 1.00 97.00 128 TYR A C 1
ATOM 993 O O . TYR A 1 128 ? 9.913 -4.917 -1.845 1.00 97.00 128 TYR A O 1
ATOM 1001 N N . LYS A 1 129 ? 9.142 -5.081 0.268 1.00 95.50 129 LYS A N 1
ATOM 1002 C CA . LYS A 1 129 ? 10.245 -5.912 0.761 1.00 95.50 129 LYS A CA 1
ATOM 1003 C C . LYS A 1 129 ? 10.219 -7.335 0.208 1.00 95.50 129 LYS A C 1
ATOM 1005 O O . LYS A 1 129 ? 11.277 -7.932 0.080 1.00 95.50 129 LYS A O 1
ATOM 1010 N N . TYR A 1 130 ? 9.039 -7.852 -0.120 1.00 95.56 130 TYR A N 1
ATOM 1011 C CA . TYR A 1 130 ? 8.871 -9.202 -0.645 1.00 95.56 130 TYR A CA 1
ATOM 1012 C C . TYR A 1 130 ? 9.195 -9.300 -2.143 1.00 95.56 130 TYR A C 1
ATOM 1014 O O . TYR A 1 130 ? 9.828 -10.253 -2.576 1.00 95.56 130 TYR A O 1
ATOM 1022 N N . VAL A 1 131 ? 8.779 -8.307 -2.937 1.00 93.25 131 VAL A N 1
ATOM 1023 C CA . VAL A 1 131 ? 8.844 -8.368 -4.412 1.00 93.25 131 VAL A CA 1
ATOM 1024 C C . VAL A 1 131 ? 10.138 -7.774 -4.990 1.00 93.25 131 VAL A C 1
ATOM 1026 O O . VAL A 1 131 ? 10.425 -7.968 -6.168 1.00 93.25 131 VAL A O 1
ATOM 1029 N N . ASN A 1 132 ? 10.921 -7.014 -4.214 1.00 91.81 132 ASN A N 1
ATOM 1030 C CA . ASN A 1 132 ? 12.108 -6.314 -4.725 1.00 91.81 132 ASN A CA 1
ATOM 1031 C C . ASN A 1 132 ? 13.397 -6.805 -4.056 1.00 91.81 132 ASN A C 1
ATOM 1033 O O . ASN A 1 132 ? 13.494 -6.803 -2.833 1.00 91.81 132 ASN A O 1
ATOM 1037 N N . ASP A 1 133 ? 14.425 -7.086 -4.861 1.00 87.94 133 ASP A N 1
ATOM 1038 C CA . ASP A 1 133 ? 15.753 -7.505 -4.379 1.00 87.94 133 ASP A CA 1
ATOM 1039 C C . ASP A 1 133 ? 16.460 -6.410 -3.564 1.00 87.94 133 ASP A C 1
ATOM 1041 O O . ASP A 1 133 ? 17.184 -6.674 -2.603 1.00 87.94 133 ASP A O 1
ATOM 1045 N N . ALA A 1 134 ? 16.241 -5.149 -3.947 1.00 87.88 134 ALA A N 1
ATOM 1046 C CA . ALA A 1 134 ? 16.752 -3.978 -3.251 1.00 87.88 134 ALA A CA 1
ATOM 1047 C C . ALA A 1 134 ? 15.605 -3.250 -2.548 1.00 87.88 134 ALA A C 1
ATOM 1049 O O . ALA A 1 134 ? 14.673 -2.756 -3.185 1.00 87.88 134 ALA A O 1
ATOM 1050 N N . THR A 1 135 ? 15.694 -3.147 -1.222 1.00 90.00 135 THR A N 1
ATOM 1051 C CA . THR A 1 135 ? 14.609 -2.615 -0.394 1.00 90.00 135 THR A CA 1
ATOM 1052 C C . THR A 1 135 ?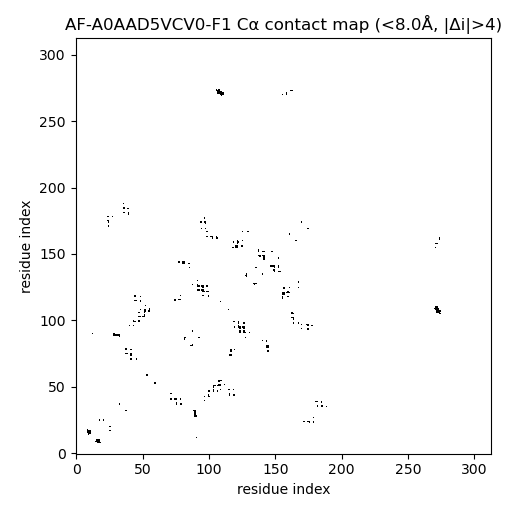 15.009 -1.343 0.355 1.00 90.00 135 THR A C 1
ATOM 1054 O O . THR A 1 135 ? 16.185 -1.052 0.589 1.00 90.00 135 THR A O 1
ATOM 1057 N N . LEU A 1 136 ? 14.013 -0.534 0.726 1.00 90.88 136 LEU A N 1
ATOM 1058 C CA . LEU A 1 136 ? 14.229 0.683 1.505 1.00 90.88 136 LEU A CA 1
ATOM 1059 C C . LEU A 1 136 ? 14.318 0.359 3.003 1.00 90.88 136 LEU A C 1
ATOM 1061 O O . LEU A 1 136 ? 13.454 -0.315 3.566 1.00 90.88 136 LEU A O 1
ATOM 1065 N N . LYS A 1 137 ? 15.334 0.918 3.672 1.00 93.12 137 LYS A N 1
ATOM 1066 C CA . LYS A 1 137 ? 15.430 0.914 5.141 1.00 93.12 137 LYS A CA 1
ATOM 1067 C C . LYS A 1 137 ? 14.310 1.761 5.757 1.00 93.12 137 LYS A C 1
ATOM 1069 O O . LYS A 1 137 ? 13.875 2.745 5.159 1.00 93.12 137 LYS A O 1
ATOM 1074 N N . ASN A 1 138 ? 13.920 1.458 6.996 1.00 94.06 138 ASN A N 1
ATOM 1075 C CA . ASN A 1 138 ? 12.788 2.116 7.669 1.00 94.06 138 ASN A CA 1
ATOM 1076 C C . ASN A 1 138 ? 12.945 3.643 7.800 1.00 94.06 138 ASN A C 1
ATOM 1078 O O . ASN A 1 138 ? 11.963 4.369 7.699 1.00 94.06 138 ASN A O 1
ATOM 1082 N N . PHE A 1 139 ? 14.173 4.156 7.917 1.00 96.06 139 PHE A N 1
ATOM 1083 C CA . PHE A 1 139 ? 14.431 5.601 7.878 1.00 96.06 139 PHE A CA 1
ATOM 1084 C C . PHE A 1 139 ? 14.010 6.256 6.546 1.00 96.06 139 PHE A C 1
ATOM 1086 O O . PHE A 1 139 ? 13.454 7.351 6.541 1.00 96.06 139 PHE A O 1
ATOM 1093 N N . ARG A 1 140 ? 14.211 5.583 5.403 1.00 95.94 140 ARG A N 1
ATOM 1094 C CA . ARG A 1 140 ? 13.777 6.108 4.096 1.00 95.94 140 ARG A CA 1
ATOM 1095 C C . ARG A 1 140 ? 12.255 6.103 3.962 1.00 95.94 140 ARG A C 1
ATOM 1097 O O . ARG A 1 140 ? 11.699 7.036 3.393 1.00 95.94 140 ARG A O 1
ATOM 1104 N N . TRP A 1 141 ? 11.584 5.103 4.532 1.00 96.56 141 TRP A N 1
ATOM 1105 C CA . TRP A 1 141 ? 10.123 5.082 4.634 1.00 96.56 141 TRP A CA 1
ATOM 1106 C C . TRP A 1 141 ? 9.588 6.227 5.503 1.00 96.56 141 TRP A C 1
ATOM 1108 O O . TRP A 1 141 ? 8.629 6.887 5.109 1.00 96.56 141 TRP A O 1
ATOM 1118 N N . ALA A 1 142 ? 10.246 6.532 6.627 1.00 96.50 142 ALA A N 1
ATOM 1119 C CA . ALA A 1 142 ? 9.896 7.681 7.465 1.00 96.50 142 ALA A CA 1
ATOM 1120 C C . ALA A 1 142 ? 9.977 8.995 6.672 1.00 96.50 142 ALA A C 1
ATOM 1122 O O . ALA A 1 142 ? 8.996 9.739 6.613 1.00 96.50 142 ALA A O 1
ATOM 1123 N N . ILE A 1 143 ? 11.084 9.212 5.947 1.00 95.31 143 ILE A N 1
ATOM 1124 C CA . ILE A 1 143 ? 11.231 10.360 5.041 1.00 95.31 143 ILE A CA 1
ATOM 1125 C C . ILE A 1 143 ? 10.105 10.390 4.003 1.00 95.31 143 ILE A C 1
ATOM 1127 O O . ILE A 1 143 ? 9.513 11.448 3.794 1.00 95.31 143 ILE A O 1
ATOM 1131 N N . 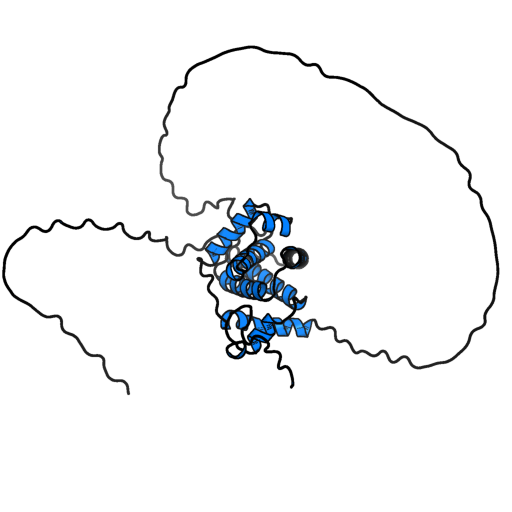ALA A 1 144 ? 9.805 9.259 3.353 1.00 94.19 144 ALA A N 1
ATOM 1132 C CA . ALA A 1 144 ? 8.804 9.175 2.289 1.00 94.19 144 ALA A CA 1
ATOM 1133 C C . ALA A 1 144 ? 7.394 9.536 2.782 1.00 94.19 144 ALA A C 1
ATOM 1135 O O . ALA A 1 144 ? 6.692 10.298 2.111 1.00 94.19 144 ALA A O 1
ATOM 1136 N N . THR A 1 145 ? 7.006 9.048 3.965 1.00 94.75 145 THR A N 1
ATOM 1137 C CA . THR A 1 145 ? 5.690 9.335 4.558 1.00 94.75 145 THR A CA 1
ATOM 1138 C C . THR A 1 145 ? 5.560 10.803 4.977 1.00 94.75 145 THR A C 1
ATOM 1140 O O . THR A 1 145 ? 4.518 11.422 4.742 1.00 94.75 145 THR A O 1
ATOM 1143 N N . GLY A 1 146 ? 6.622 11.372 5.563 1.00 93.00 146 GLY A N 1
ATOM 1144 C CA . GLY A 1 146 ? 6.661 12.735 6.104 1.00 93.00 146 GLY A CA 1
ATOM 1145 C C . GLY A 1 146 ? 5.822 12.954 7.369 1.00 93.00 146 GLY A C 1
ATOM 1146 O O . GLY A 1 146 ? 5.806 14.063 7.886 1.00 93.00 146 GLY A O 1
ATOM 1147 N N . VAL A 1 147 ? 5.124 11.923 7.857 1.00 94.12 147 VAL A N 1
ATOM 1148 C CA . VAL A 1 147 ? 4.217 12.005 9.019 1.00 94.12 147 VAL A CA 1
ATOM 1149 C C . VAL A 1 147 ? 4.547 10.982 10.105 1.00 94.12 147 VAL A C 1
ATOM 1151 O O . VAL A 1 147 ? 4.206 11.202 11.262 1.00 94.12 147 VAL A O 1
ATOM 1154 N N . PHE A 1 148 ? 5.225 9.882 9.759 1.00 95.69 148 PHE A N 1
ATOM 1155 C CA . PHE A 1 148 ? 5.633 8.849 10.709 1.00 95.69 148 PHE A CA 1
ATOM 1156 C C . PHE A 1 148 ? 7.138 8.904 10.953 1.00 95.69 148 PHE A C 1
ATOM 1158 O O . PHE A 1 148 ? 7.930 8.920 10.007 1.00 95.69 148 PHE A O 1
ATOM 1165 N N . GLY A 1 149 ? 7.542 8.873 12.225 1.00 96.75 149 GLY A N 1
ATOM 1166 C CA . GLY A 1 149 ? 8.945 8.715 12.587 1.00 96.75 149 GLY A CA 1
ATOM 1167 C C . GLY A 1 149 ? 9.443 7.296 12.299 1.00 96.75 149 GLY A C 1
ATOM 1168 O O . GLY A 1 149 ? 8.664 6.353 12.176 1.00 96.75 149 GLY A O 1
ATOM 1169 N N . THR A 1 150 ? 10.764 7.101 12.256 1.00 97.12 150 THR A N 1
ATOM 1170 C CA . THR A 1 150 ? 11.380 5.780 12.004 1.00 97.12 150 THR A CA 1
ATOM 1171 C C . THR A 1 150 ? 10.878 4.696 12.964 1.00 97.12 150 THR A C 1
ATOM 1173 O O . THR A 1 150 ? 10.680 3.549 12.560 1.00 97.12 150 THR A O 1
ATOM 1176 N N . ARG A 1 151 ? 10.643 5.058 14.232 1.00 96.56 151 ARG A N 1
ATOM 1177 C CA . ARG A 1 151 ? 10.105 4.147 15.251 1.00 96.56 151 ARG A CA 1
ATOM 1178 C C . ARG A 1 151 ? 8.663 3.737 14.945 1.00 96.56 151 ARG A C 1
ATOM 1180 O O . ARG A 1 151 ? 8.349 2.555 15.065 1.00 96.56 151 ARG A O 1
ATOM 1187 N N . ASP A 1 152 ? 7.824 4.681 14.521 1.00 96.19 152 ASP A N 1
ATOM 1188 C CA . ASP A 1 152 ? 6.425 4.424 14.162 1.00 96.19 152 ASP A CA 1
ATOM 1189 C C . ASP A 1 152 ? 6.337 3.564 12.905 1.00 96.19 152 ASP A C 1
ATOM 1191 O O . ASP A 1 152 ? 5.616 2.576 12.892 1.00 96.19 152 ASP A O 1
ATOM 1195 N N . VAL A 1 153 ? 7.148 3.865 11.889 1.00 97.56 153 VAL A N 1
ATOM 1196 C CA . VAL A 1 153 ? 7.269 3.047 10.675 1.00 97.56 153 VAL A CA 1
ATOM 1197 C C . VAL A 1 153 ? 7.657 1.609 11.018 1.00 97.56 153 VAL A C 1
ATOM 1199 O O . VAL A 1 153 ? 7.004 0.666 10.579 1.00 97.56 153 VAL A O 1
ATOM 1202 N N . GLY A 1 154 ? 8.691 1.424 11.847 1.00 97.50 154 GLY A N 1
ATOM 1203 C CA . GLY A 1 154 ? 9.105 0.087 12.274 1.00 97.50 154 GLY A CA 1
ATOM 1204 C C . GLY A 1 154 ? 8.044 -0.634 13.104 1.00 97.50 154 GLY A C 1
ATOM 1205 O O . GLY A 1 154 ? 7.992 -1.859 13.105 1.00 97.50 154 GLY A O 1
ATOM 1206 N N . ARG A 1 155 ? 7.189 0.107 13.810 1.00 96.00 155 ARG A N 1
ATOM 1207 C CA . ARG A 1 155 ? 6.058 -0.465 14.533 1.00 96.00 155 ARG A CA 1
ATOM 1208 C C . ARG A 1 155 ? 4.939 -0.900 13.596 1.00 96.00 155 ARG A C 1
ATOM 1210 O O . ARG A 1 155 ? 4.510 -2.040 13.707 1.00 96.00 155 ARG A O 1
ATOM 1217 N N . VAL A 1 156 ? 4.511 -0.024 12.688 1.00 97.12 156 VAL A N 1
ATOM 1218 C CA . VAL A 1 156 ? 3.490 -0.320 11.670 1.00 97.12 156 VAL A CA 1
ATOM 1219 C C . VAL A 1 156 ? 3.869 -1.580 10.900 1.00 97.12 156 VAL A C 1
ATOM 1221 O O . VAL A 1 156 ? 3.039 -2.463 10.728 1.00 97.12 156 VAL A O 1
ATOM 1224 N N . GLU A 1 157 ? 5.140 -1.702 10.517 1.00 97.12 157 GLU A N 1
ATOM 1225 C CA . GLU A 1 157 ? 5.660 -2.898 9.861 1.00 97.12 157 GLU A CA 1
ATOM 1226 C C . GLU A 1 157 ? 5.479 -4.171 10.703 1.00 97.12 157 GLU A C 1
ATOM 1228 O O . GLU A 1 157 ? 4.924 -5.155 10.217 1.00 97.12 157 GLU A O 1
ATOM 1233 N N . ARG A 1 158 ? 5.938 -4.166 11.963 1.00 96.62 158 ARG A N 1
ATOM 1234 C CA . ARG A 1 158 ? 5.848 -5.345 12.842 1.00 96.62 158 ARG A CA 1
ATOM 1235 C C . ARG A 1 158 ? 4.406 -5.738 13.136 1.00 96.62 158 ARG A C 1
ATOM 1237 O O . ARG A 1 158 ? 4.092 -6.920 13.116 1.00 96.62 158 ARG A O 1
ATOM 1244 N N . GLU A 1 159 ? 3.546 -4.764 13.406 1.00 96.12 159 GLU A N 1
ATOM 1245 C CA . GLU A 1 159 ? 2.142 -5.039 13.700 1.00 96.12 159 GLU A CA 1
ATOM 1246 C C . GLU A 1 159 ? 1.414 -5.584 12.467 1.00 96.12 159 GLU A C 1
ATOM 1248 O O . GLU A 1 159 ? 0.639 -6.527 12.586 1.00 96.12 159 GLU A O 1
ATOM 1253 N N . PHE A 1 160 ? 1.698 -5.061 11.270 1.00 97.38 160 PHE A N 1
ATOM 1254 C CA . PHE A 1 160 ? 1.091 -5.580 10.045 1.00 97.38 160 PHE A CA 1
ATOM 1255 C C . PHE A 1 160 ? 1.590 -6.997 9.704 1.00 97.38 160 PHE A C 1
ATOM 1257 O O . PHE A 1 160 ? 0.799 -7.833 9.277 1.00 97.38 160 PHE A O 1
ATOM 1264 N N . LEU A 1 161 ? 2.869 -7.307 9.967 1.00 97.00 161 LEU A N 1
ATOM 1265 C CA . LEU A 1 161 ? 3.397 -8.680 9.873 1.00 97.00 161 LEU A CA 1
ATOM 1266 C C . LEU A 1 161 ? 2.659 -9.648 10.795 1.00 97.00 161 LEU A C 1
ATOM 1268 O O . LEU A 1 161 ? 2.336 -10.757 10.383 1.00 97.00 161 LEU A O 1
ATOM 1272 N N . GLN A 1 162 ? 2.387 -9.219 12.027 1.00 95.88 162 GLN A N 1
ATOM 1273 C CA . GLN A 1 162 ? 1.648 -10.017 13.003 1.00 95.88 162 GLN A CA 1
ATOM 1274 C C . GLN A 1 162 ? 0.194 -10.242 12.575 1.00 95.88 162 GLN A C 1
ATOM 1276 O O . GLN A 1 162 ? -0.329 -11.330 12.777 1.00 95.88 162 GLN A O 1
ATOM 1281 N N . VAL A 1 163 ? -0.452 -9.252 11.948 1.00 95.69 163 VAL A N 1
ATOM 1282 C CA . VAL A 1 163 ? -1.814 -9.408 11.403 1.00 95.69 163 VAL A CA 1
ATOM 1283 C C . VAL A 1 163 ? -1.866 -10.458 10.291 1.00 95.69 163 VAL A C 1
ATOM 1285 O O . VAL A 1 163 ? -2.849 -11.186 10.200 1.00 95.69 163 VAL A O 1
ATOM 1288 N N . LEU A 1 164 ? -0.817 -10.552 9.469 1.00 95.69 164 LEU A N 1
ATOM 1289 C CA . LEU A 1 164 ? -0.695 -11.577 8.429 1.00 95.69 164 LEU A CA 1
ATOM 1290 C C . LEU A 1 164 ? -0.138 -12.914 8.937 1.00 95.69 164 LEU A C 1
ATOM 1292 O O . LEU A 1 164 ? 0.040 -13.820 8.132 1.00 95.69 164 LEU A O 1
ATOM 1296 N N . ASP A 1 165 ? 0.197 -13.028 10.224 1.00 95.75 165 ASP A N 1
ATOM 1297 C CA . ASP A 1 165 ? 0.893 -14.188 10.798 1.00 95.75 165 ASP A CA 1
ATOM 1298 C C . ASP A 1 165 ? 2.133 -14.618 9.987 1.00 95.75 165 ASP A C 1
ATOM 1300 O O . ASP A 1 165 ? 2.430 -15.795 9.812 1.00 95.75 165 ASP A O 1
ATOM 1304 N N . TYR A 1 166 ? 2.861 -13.636 9.438 1.00 95.94 166 TYR A N 1
ATOM 1305 C CA . TYR A 1 166 ? 4.017 -13.852 8.557 1.00 95.94 166 TYR A CA 1
ATOM 1306 C C . TYR A 1 166 ? 3.728 -14.653 7.264 1.00 95.94 166 TYR A C 1
ATOM 1308 O O . TYR A 1 166 ? 4.664 -14.977 6.527 1.00 95.94 166 TYR A O 1
ATOM 1316 N N . GLU A 1 167 ? 2.463 -14.902 6.913 1.00 95.62 167 GLU A N 1
ATOM 1317 C CA . GLU A 1 167 ? 2.064 -15.529 5.649 1.00 95.62 167 GLU A CA 1
ATOM 1318 C C . GLU A 1 167 ? 2.086 -14.503 4.505 1.00 95.62 167 GLU A C 1
ATOM 1320 O O . GLU A 1 167 ? 1.072 -13.905 4.139 1.00 95.62 167 GLU A O 1
ATOM 1325 N N . LEU A 1 168 ? 3.279 -14.279 3.943 1.00 96.12 168 LEU A N 1
ATOM 1326 C CA . LEU A 1 168 ? 3.526 -13.333 2.841 1.00 96.12 168 LEU A CA 1
ATOM 1327 C C . LEU A 1 168 ? 3.486 -13.974 1.448 1.00 96.12 168 LEU A C 1
ATOM 1329 O O . LEU A 1 168 ? 3.631 -13.288 0.443 1.00 96.12 168 LEU A O 1
ATOM 1333 N N . ASN A 1 169 ? 3.327 -15.293 1.357 1.00 95.56 169 ASN A N 1
ATOM 1334 C CA . ASN A 1 169 ? 3.170 -15.934 0.057 1.00 95.56 169 ASN A CA 1
ATOM 1335 C C . ASN A 1 169 ? 1.887 -15.435 -0.632 1.00 95.56 169 ASN A C 1
ATOM 1337 O O . ASN A 1 169 ? 0.871 -15.155 0.005 1.00 95.56 169 ASN A O 1
ATOM 1341 N N . PHE A 1 170 ? 1.927 -15.302 -1.949 1.00 94.88 170 PHE A N 1
ATOM 1342 C CA . PHE A 1 170 ? 0.745 -14.986 -2.740 1.00 94.88 170 PHE A CA 1
ATOM 1343 C C . PHE A 1 170 ? 0.793 -15.755 -4.055 1.00 94.88 170 PHE A C 1
ATOM 1345 O O . PHE A 1 170 ? 1.856 -16.177 -4.514 1.00 94.88 170 PHE A O 1
ATOM 1352 N N . THR A 1 171 ? -0.380 -15.951 -4.634 1.00 94.50 171 THR A N 1
ATOM 1353 C CA . THR A 1 171 ? -0.596 -16.657 -5.894 1.00 94.50 171 THR A CA 1
ATOM 1354 C C . THR A 1 171 ? -1.064 -15.687 -6.976 1.00 94.50 171 THR A C 1
ATOM 1356 O O . THR A 1 171 ? -1.467 -14.557 -6.691 1.00 94.50 171 THR A O 1
ATOM 1359 N N . GLU A 1 172 ? -1.021 -16.112 -8.241 1.00 93.38 172 GLU A N 1
ATOM 1360 C CA . GLU A 1 172 ? -1.598 -15.318 -9.334 1.00 93.38 172 GLU A CA 1
ATOM 1361 C C . GLU A 1 172 ? -3.097 -15.073 -9.124 1.00 93.38 172 GLU A C 1
ATOM 1363 O O . GLU A 1 172 ? -3.578 -13.970 -9.385 1.00 93.38 172 GLU A O 1
ATOM 1368 N N . ASP A 1 173 ? -3.813 -16.066 -8.591 1.00 94.44 173 ASP A N 1
ATOM 1369 C CA . ASP A 1 173 ? -5.248 -15.984 -8.312 1.00 94.44 173 ASP A CA 1
ATOM 1370 C C . ASP A 1 173 ? -5.572 -14.898 -7.280 1.00 94.44 173 ASP A C 1
ATOM 1372 O O . ASP A 1 173 ? -6.538 -14.149 -7.456 1.00 94.44 173 ASP A O 1
ATOM 1376 N N . ASP A 1 174 ? -4.725 -14.739 -6.257 1.00 95.75 174 ASP A N 1
ATOM 1377 C CA . ASP A 1 174 ? -4.872 -13.667 -5.268 1.00 95.75 174 ASP A CA 1
ATOM 1378 C C . ASP A 1 174 ? -4.834 -12.290 -5.946 1.00 95.75 174 ASP A C 1
ATOM 1380 O O . ASP A 1 174 ? -5.665 -11.425 -5.671 1.00 95.75 174 ASP A O 1
ATOM 1384 N N . VAL A 1 175 ? -3.908 -12.084 -6.887 1.00 95.12 175 VAL A N 1
ATOM 1385 C CA . VAL A 1 175 ? -3.793 -10.822 -7.635 1.00 95.12 175 VAL A CA 1
ATOM 1386 C C . VAL A 1 175 ? -4.962 -10.649 -8.609 1.00 95.12 175 VAL A C 1
ATOM 1388 O O . VAL A 1 175 ? -5.515 -9.551 -8.740 1.00 95.12 175 VAL A O 1
ATOM 1391 N N . LEU A 1 176 ? -5.371 -11.727 -9.280 1.00 95.25 176 LEU A N 1
ATOM 1392 C CA . LEU A 1 176 ? -6.485 -11.728 -10.229 1.00 95.25 176 LEU A CA 1
ATOM 1393 C C . LEU A 1 176 ? -7.833 -11.442 -9.567 1.00 95.25 176 LEU A C 1
ATOM 1395 O O . LEU A 1 176 ? -8.714 -10.887 -10.229 1.00 95.25 176 LEU A O 1
ATOM 1399 N N . SER A 1 177 ? -7.994 -11.736 -8.276 1.00 95.75 177 SER A N 1
ATOM 1400 C CA . SER A 1 177 ? -9.208 -11.402 -7.520 1.00 95.75 177 SER A CA 1
ATOM 1401 C C . SER A 1 177 ? -9.564 -9.904 -7.600 1.00 95.75 177 SER A C 1
ATOM 1403 O O . SER A 1 177 ? -10.740 -9.537 -7.662 1.00 95.75 177 SER A O 1
ATOM 1405 N N . HIS A 1 178 ? -8.557 -9.032 -7.729 1.00 94.50 178 HIS A N 1
ATOM 1406 C CA . HIS A 1 178 ? -8.720 -7.581 -7.846 1.00 94.50 178 HIS A CA 1
ATOM 1407 C C . HIS A 1 178 ? -8.962 -7.089 -9.287 1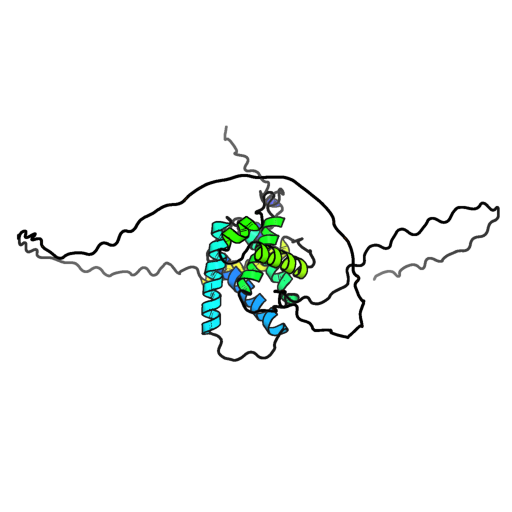.00 94.50 178 HIS A C 1
ATOM 1409 O O . HIS A 1 178 ? -9.358 -5.938 -9.495 1.00 94.50 178 HIS A O 1
ATOM 1415 N N . HIS A 1 179 ? -8.756 -7.935 -10.302 1.00 93.25 179 HIS A N 1
ATOM 1416 C CA . HIS A 1 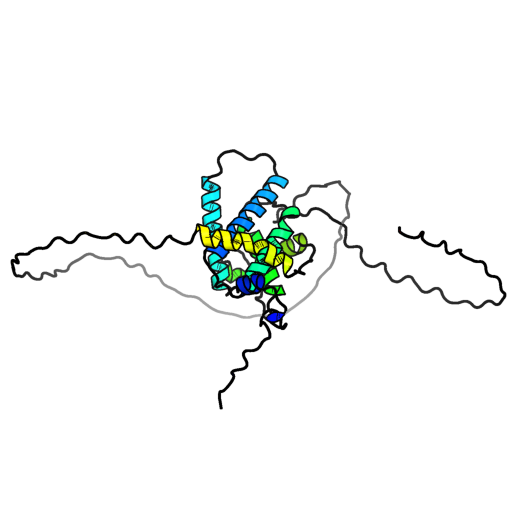179 ? -8.761 -7.549 -11.718 1.00 93.25 179 HIS A CA 1
ATOM 1417 C C . HIS A 1 179 ? -10.066 -6.874 -12.165 1.00 93.25 179 HIS A C 1
ATOM 1419 O O . HIS A 1 179 ? -10.059 -5.812 -12.797 1.00 93.25 179 HIS A O 1
ATOM 1425 N N . THR A 1 180 ? -11.206 -7.480 -11.831 1.00 92.12 180 THR A N 1
ATOM 1426 C CA . THR A 1 180 ? -12.534 -7.005 -12.248 1.00 92.12 180 THR A CA 1
ATOM 1427 C C . THR A 1 180 ? -12.869 -5.655 -11.617 1.00 92.12 180 THR A C 1
ATOM 1429 O O . THR A 1 180 ? -13.380 -4.756 -12.296 1.00 92.12 180 THR A O 1
ATOM 1432 N N . ALA A 1 181 ? -12.532 -5.480 -10.340 1.00 92.25 181 ALA A N 1
ATOM 1433 C CA . ALA A 1 181 ? -12.758 -4.248 -9.603 1.00 92.25 181 ALA A CA 1
ATOM 1434 C C . ALA A 1 181 ? -11.886 -3.107 -10.147 1.00 92.25 181 ALA A C 1
ATOM 1436 O O . ALA A 1 181 ? -12.415 -2.041 -10.470 1.00 92.25 181 ALA A O 1
ATOM 1437 N N . ILE A 1 182 ? -10.589 -3.349 -10.372 1.00 92.69 182 ILE A N 1
ATOM 1438 C CA . ILE A 1 182 ? -9.668 -2.363 -10.964 1.00 92.69 182 ILE A CA 1
ATOM 1439 C C . ILE A 1 182 ? -10.181 -1.890 -12.331 1.00 92.69 182 ILE A C 1
ATOM 1441 O O . ILE A 1 182 ? -10.270 -0.685 -12.587 1.00 92.69 182 ILE A O 1
ATOM 1445 N N . LYS A 1 183 ? -10.603 -2.822 -13.197 1.00 90.50 183 LYS A N 1
ATOM 1446 C CA . LYS A 1 183 ? -11.185 -2.484 -14.506 1.00 90.50 183 LYS A CA 1
ATOM 1447 C C . LYS A 1 183 ? -12.466 -1.670 -14.390 1.00 90.50 183 LYS A C 1
ATOM 1449 O O . LYS A 1 183 ? -12.685 -0.743 -15.170 1.00 90.50 183 LYS A O 1
ATOM 1454 N N . THR A 1 184 ? -13.311 -1.994 -13.420 1.00 91.25 184 THR A N 1
ATOM 1455 C CA . THR A 1 184 ? -14.551 -1.251 -13.175 1.00 91.25 184 THR A CA 1
ATOM 1456 C C . THR A 1 184 ? -14.245 0.187 -12.749 1.00 91.25 184 THR A C 1
ATOM 1458 O O . THR A 1 184 ? -14.809 1.122 -13.318 1.00 91.25 184 THR A O 1
ATOM 1461 N N . HIS A 1 185 ? -13.276 0.392 -11.851 1.00 88.25 185 HIS A N 1
ATOM 1462 C CA . HIS A 1 185 ? -12.807 1.726 -11.456 1.00 88.25 185 HIS A CA 1
ATOM 1463 C C . HIS A 1 185 ? -12.214 2.529 -12.622 1.00 88.25 185 HIS A C 1
ATOM 1465 O O . HIS A 1 185 ? -12.429 3.740 -12.711 1.00 88.25 185 HIS A O 1
ATOM 1471 N N . ALA A 1 186 ? -11.502 1.876 -13.543 1.00 88.12 186 ALA A N 1
ATOM 1472 C CA . ALA A 1 186 ? -10.997 2.527 -14.750 1.00 88.12 186 ALA A CA 1
ATOM 1473 C C . ALA A 1 186 ? -12.137 3.011 -15.666 1.00 88.12 186 ALA A C 1
ATOM 1475 O O . ALA A 1 186 ? -12.101 4.137 -16.166 1.00 88.12 186 ALA A O 1
ATOM 1476 N N . ARG A 1 187 ? -13.190 2.200 -15.839 1.00 87.00 187 ARG A N 1
ATOM 1477 C CA . ARG A 1 187 ? -14.345 2.528 -16.695 1.00 87.00 187 ARG A CA 1
ATOM 1478 C C . ARG A 1 187 ? -15.197 3.660 -16.132 1.00 87.00 187 ARG A C 1
ATOM 1480 O O . ARG A 1 187 ? -15.524 4.585 -16.864 1.00 87.00 187 ARG A O 1
ATOM 1487 N N . LEU A 1 188 ? -15.521 3.617 -14.840 1.00 81.88 188 LEU A N 1
ATOM 1488 C CA . LEU A 1 188 ? -16.401 4.606 -14.199 1.00 81.88 188 LEU A CA 1
ATOM 1489 C C . LEU A 1 188 ? -15.798 6.017 -14.140 1.00 81.88 188 LEU A C 1
ATOM 1491 O O . LEU A 1 188 ? -16.527 6.994 -13.985 1.00 81.88 188 LEU A O 1
ATOM 1495 N N . ARG A 1 189 ? -14.468 6.126 -14.233 1.00 68.94 189 ARG A N 1
ATOM 1496 C CA . ARG A 1 189 ? -13.732 7.391 -14.105 1.00 68.94 189 ARG A CA 1
ATOM 1497 C C . ARG A 1 189 ? -13.115 7.875 -15.415 1.00 68.94 189 ARG A C 1
ATOM 1499 O O . ARG A 1 189 ? -12.537 8.960 -15.433 1.00 68.94 189 ARG A O 1
ATOM 1506 N N . SER A 1 190 ? -13.224 7.091 -16.490 1.00 60.16 190 SER A N 1
ATOM 1507 C CA . SER A 1 190 ? -12.839 7.533 -17.828 1.00 60.16 190 SER A CA 1
ATOM 1508 C C . SER A 1 190 ? -13.752 8.698 -18.209 1.00 60.16 190 SER A C 1
ATOM 1510 O O . SER A 1 190 ? -14.964 8.493 -18.301 1.00 60.16 190 SER A O 1
ATOM 1512 N N . PRO A 1 191 ? -13.236 9.927 -18.393 1.00 54.91 191 PRO A N 1
ATOM 1513 C CA . PRO A 1 191 ? -14.070 10.998 -18.895 1.00 54.91 191 PRO A CA 1
ATOM 1514 C C . PRO A 1 191 ? -14.565 10.570 -20.274 1.00 54.91 191 PRO A C 1
ATOM 1516 O O . PRO A 1 191 ? -13.769 10.280 -21.168 1.00 54.91 191 PRO A O 1
ATOM 1519 N N . THR A 1 192 ? -15.880 10.522 -20.447 1.00 46.56 192 THR A N 1
ATOM 1520 C CA . THR A 1 192 ? -16.534 10.599 -21.751 1.00 46.56 192 THR A CA 1
ATOM 1521 C C . THR A 1 192 ? -16.043 11.861 -22.459 1.00 46.56 192 THR A C 1
ATOM 1523 O O . THR A 1 192 ? -16.643 12.926 -22.357 1.00 46.56 192 THR A O 1
ATOM 1526 N N . SER A 1 193 ? -14.912 11.760 -23.152 1.00 51.12 193 SER A N 1
ATOM 1527 C CA . SER A 1 193 ? -14.497 12.716 -24.167 1.00 51.12 193 SER A CA 1
ATOM 1528 C C . SER A 1 193 ? -15.183 12.306 -25.460 1.00 51.12 193 SER A C 1
ATOM 1530 O O . SER A 1 193 ? -14.731 11.375 -26.123 1.00 51.12 193 SER A O 1
ATOM 1532 N N . SER A 1 194 ? -16.329 12.934 -25.738 1.00 48.72 194 SER A N 1
ATOM 1533 C CA . SER A 1 194 ? -16.860 13.274 -27.071 1.00 48.72 194 SER A CA 1
ATOM 1534 C C . SER A 1 194 ? -18.270 13.863 -26.921 1.00 48.72 194 SER A C 1
ATOM 1536 O O . SER A 1 194 ? -19.261 13.243 -27.288 1.00 48.72 194 SER A O 1
ATOM 1538 N N . GLN A 1 195 ? -18.378 15.076 -26.376 1.00 48.91 195 GLN A N 1
ATOM 1539 C CA . GLN A 1 195 ? -19.386 16.007 -26.887 1.00 48.91 195 GLN A CA 1
ATOM 1540 C C . GLN A 1 195 ? -18.636 17.029 -27.733 1.00 48.91 195 GLN A C 1
ATOM 1542 O O . GLN A 1 195 ? -18.081 18.007 -27.238 1.00 48.91 195 GLN A O 1
ATOM 1547 N N . THR A 1 196 ? -18.568 16.749 -29.028 1.00 43.56 196 THR A N 1
ATOM 1548 C CA . THR A 1 196 ? -18.305 17.747 -30.055 1.00 43.56 196 THR A CA 1
ATOM 1549 C C . THR A 1 196 ? -19.418 18.791 -29.978 1.00 43.56 196 THR A C 1
ATOM 1551 O O . THR A 1 196 ? -20.506 18.610 -30.523 1.00 43.56 196 THR A O 1
ATOM 1554 N N . HIS A 1 197 ? -19.162 19.900 -29.281 1.00 50.34 197 HIS A N 1
ATOM 1555 C CA . HIS A 1 197 ? -19.954 21.112 -29.452 1.00 50.34 197 HIS A CA 1
ATOM 1556 C C . HIS A 1 197 ? -19.782 21.578 -30.901 1.00 50.34 197 HIS A C 1
ATOM 1558 O O . HIS A 1 197 ? -18.799 22.218 -31.266 1.00 50.34 197 HIS A O 1
ATOM 1564 N N . THR A 1 198 ? -20.735 21.189 -31.743 1.00 43.84 198 THR A N 1
ATOM 1565 C CA . THR A 1 198 ? -20.873 21.692 -33.106 1.00 43.84 198 THR A CA 1
ATOM 1566 C C . THR A 1 198 ? -21.410 23.114 -32.989 1.00 43.84 198 THR A C 1
ATOM 1568 O O . THR A 1 198 ? -22.597 23.316 -32.747 1.00 43.84 198 THR A O 1
ATOM 1571 N N . PHE A 1 199 ? -20.527 24.107 -33.085 1.00 51.19 199 PHE A N 1
ATOM 1572 C CA . PHE A 1 199 ? -20.933 25.500 -33.257 1.00 51.19 199 PHE A CA 1
ATOM 1573 C C . PHE A 1 199 ? -21.511 25.681 -34.671 1.00 51.19 199 PHE A C 1
ATOM 1575 O O . PHE A 1 199 ? -20.851 25.284 -35.636 1.00 51.19 199 PHE A O 1
ATOM 1582 N N . PRO A 1 200 ? -22.708 26.276 -34.841 1.00 52.38 200 PRO A N 1
ATOM 1583 C CA . PRO A 1 200 ? -23.183 26.659 -36.162 1.00 52.38 200 PRO A CA 1
ATOM 1584 C C . PRO A 1 200 ? -22.412 27.899 -36.654 1.00 52.38 200 PRO A C 1
ATOM 1586 O O . PRO A 1 200 ? -22.070 28.771 -35.849 1.00 52.38 200 PRO A O 1
ATOM 1589 N N . PRO A 1 201 ? -22.125 28.013 -37.962 1.00 56.09 201 PRO A N 1
ATOM 1590 C CA . PRO A 1 201 ? -21.386 29.143 -38.494 1.00 56.09 201 PRO A CA 1
ATOM 1591 C C . PRO A 1 201 ? -22.336 30.325 -38.686 1.00 56.09 201 PRO A C 1
ATOM 1593 O O . PRO A 1 201 ? -23.342 30.201 -39.382 1.00 56.09 201 PRO A O 1
ATOM 1596 N N . ASN A 1 202 ? -21.989 31.499 -38.158 1.00 47.97 202 ASN A N 1
ATOM 1597 C CA . ASN A 1 202 ? -22.473 32.736 -38.760 1.00 47.97 202 ASN A CA 1
ATOM 1598 C C . ASN A 1 202 ? -21.379 33.815 -38.795 1.00 47.97 202 ASN A C 1
ATOM 1600 O O . ASN A 1 202 ? -20.925 34.325 -37.774 1.00 47.97 202 ASN A O 1
ATOM 1604 N N . ARG A 1 203 ? -20.950 34.097 -40.031 1.00 46.31 203 ARG A N 1
ATOM 1605 C CA . ARG A 1 203 ? -20.263 35.303 -40.537 1.00 46.31 203 ARG A CA 1
ATOM 1606 C C . ARG A 1 203 ? -21.061 36.559 -40.118 1.00 46.31 203 ARG A C 1
ATOM 1608 O O . ARG A 1 203 ? -22.273 36.440 -40.015 1.00 46.31 203 ARG A O 1
ATOM 1615 N N . VAL A 1 204 ? -20.591 37.801 -39.943 1.00 52.41 204 VAL A N 1
ATOM 1616 C CA . VAL A 1 204 ? -19.410 38.672 -40.230 1.00 52.41 204 VAL A CA 1
ATOM 1617 C C . VAL A 1 204 ? -19.794 40.079 -39.645 1.00 52.41 204 VAL A C 1
ATOM 1619 O O . VAL A 1 204 ? -20.915 40.194 -39.153 1.00 52.41 204 VAL A O 1
ATOM 1622 N N . PRO A 1 205 ? -19.084 41.218 -39.850 1.00 51.44 205 PRO A N 1
ATOM 1623 C CA . PRO A 1 205 ? -17.666 41.580 -39.698 1.00 51.44 205 PRO A CA 1
ATOM 1624 C C . PRO A 1 205 ? -17.445 42.860 -38.824 1.00 51.44 205 PRO A C 1
ATOM 1626 O O . PRO A 1 205 ? -18.377 43.565 -38.454 1.00 51.44 205 PRO A O 1
ATOM 1629 N N . PHE A 1 206 ? -16.171 43.167 -38.546 1.00 40.84 206 PHE A N 1
ATOM 1630 C CA . PHE A 1 206 ? -15.616 44.361 -37.869 1.00 40.84 206 PHE A CA 1
ATOM 1631 C C . PHE A 1 206 ? -16.135 45.737 -38.353 1.00 40.84 206 PHE A C 1
ATOM 1633 O O . PHE A 1 206 ? -16.540 45.878 -39.507 1.00 40.84 206 PHE A O 1
ATOM 1640 N N . PRO A 1 207 ? -15.918 46.796 -37.540 1.00 48.09 207 PRO A N 1
ATOM 1641 C CA . PRO A 1 207 ? -14.864 47.739 -37.932 1.00 48.09 207 PRO A CA 1
ATOM 1642 C C . PRO A 1 207 ? -13.897 48.134 -36.800 1.00 48.09 207 PRO A C 1
ATOM 1644 O O . PRO A 1 207 ? -14.226 48.167 -35.618 1.00 48.09 207 PRO A O 1
ATOM 1647 N N . ARG A 1 208 ? -12.667 48.435 -37.229 1.00 44.09 208 ARG A N 1
ATOM 1648 C CA . ARG A 1 208 ? -11.558 49.010 -36.458 1.00 44.09 208 ARG A CA 1
ATOM 1649 C C . ARG A 1 208 ? -11.839 50.472 -36.095 1.00 44.09 208 ARG A C 1
ATOM 1651 O O . ARG A 1 208 ? -12.322 51.213 -36.944 1.00 44.09 208 ARG A O 1
ATOM 1658 N N . SER A 1 209 ? -11.363 50.909 -34.930 1.00 39.84 209 SER A N 1
ATOM 1659 C CA . SER A 1 209 ? -10.857 52.274 -34.756 1.00 39.84 209 SER A CA 1
ATOM 1660 C C . SER A 1 209 ? -9.648 52.282 -33.825 1.00 39.84 209 SER A C 1
ATOM 1662 O O . SER A 1 209 ? -9.655 51.701 -32.745 1.00 39.84 209 SER A O 1
ATOM 1664 N N . SER A 1 210 ? -8.607 52.928 -34.324 1.00 42.56 210 SER A N 1
ATOM 1665 C CA . SER A 1 210 ? -7.344 53.325 -33.714 1.00 42.56 210 SER A CA 1
ATOM 1666 C C . SER A 1 210 ? -7.494 54.550 -32.811 1.00 42.56 210 SER A C 1
ATOM 1668 O O . SER A 1 210 ? -8.204 55.461 -33.219 1.00 42.56 210 SER A O 1
ATOM 1670 N N . SER A 1 211 ? -6.738 54.587 -31.705 1.00 44.97 211 SER A N 1
ATOM 1671 C CA . SER A 1 211 ? -6.128 55.764 -31.037 1.00 44.97 211 SER A CA 1
ATOM 1672 C C . SER A 1 211 ? -5.069 55.195 -30.063 1.00 44.97 211 SER A C 1
ATOM 1674 O O . SER A 1 211 ? -5.410 54.306 -29.290 1.00 44.97 211 SER A O 1
ATOM 1676 N N . GLN A 1 212 ? -3.747 55.405 -30.203 1.00 39.53 212 GLN A N 1
ATOM 1677 C CA . GLN A 1 212 ? -2.962 56.581 -29.749 1.00 39.53 212 GLN A CA 1
ATOM 1678 C C . GLN A 1 212 ? -3.405 57.084 -28.359 1.00 39.53 212 GLN A C 1
ATOM 1680 O O . GLN A 1 212 ? -4.595 57.251 -28.147 1.00 39.53 212 GLN A O 1
ATOM 1685 N N . SER A 1 213 ? -2.570 57.401 -27.367 1.00 41.09 213 SER A N 1
ATOM 1686 C CA . SER A 1 213 ? -1.112 57.562 -27.201 1.00 41.09 213 SER A CA 1
ATOM 1687 C C . SER A 1 213 ? -0.884 58.154 -25.793 1.00 41.09 213 SER A C 1
ATOM 1689 O O . SER A 1 213 ? -1.778 58.869 -25.345 1.00 41.09 213 SER A O 1
ATOM 1691 N N . CYS A 1 214 ? 0.326 58.000 -25.222 1.00 39.22 214 CYS A N 1
ATOM 1692 C CA . CYS A 1 214 ? 0.904 58.793 -24.105 1.00 39.22 214 CYS A CA 1
ATOM 1693 C C . CYS A 1 214 ? 0.136 58.696 -22.766 1.00 39.22 214 CYS A C 1
ATOM 1695 O O . CYS A 1 214 ? -1.051 58.413 -22.755 1.00 39.22 214 CYS A O 1
ATOM 1697 N N . TRP A 1 215 ? 0.720 58.782 -21.571 1.00 39.53 215 TRP A N 1
ATOM 1698 C CA . TRP A 1 215 ? 1.683 59.724 -20.982 1.00 39.53 215 TRP A CA 1
ATOM 1699 C C . TRP A 1 215 ? 2.459 58.968 -19.868 1.00 39.53 215 TRP A C 1
ATOM 1701 O O . TRP A 1 215 ? 1.886 58.065 -19.262 1.00 39.53 215 TRP A O 1
ATOM 1711 N N . SER A 1 216 ? 3.794 59.062 -19.806 1.00 40.72 216 SER A N 1
ATOM 1712 C CA . SER A 1 216 ? 4.589 59.920 -18.887 1.00 40.72 216 SER A CA 1
ATOM 1713 C C . SER A 1 216 ? 4.354 59.571 -17.406 1.00 40.72 216 SER A C 1
ATOM 1715 O O . SER A 1 216 ? 3.224 59.658 -16.943 1.00 40.72 216 SER A O 1
ATOM 1717 N N . ASP A 1 217 ? 5.308 58.937 -16.719 1.00 39.28 217 ASP A N 1
ATOM 1718 C CA . ASP A 1 217 ? 6.497 59.549 -16.083 1.00 39.28 217 ASP A CA 1
ATOM 1719 C C . ASP A 1 217 ? 6.091 60.418 -14.886 1.00 39.28 217 ASP A C 1
ATOM 1721 O O . ASP A 1 217 ? 5.474 61.456 -15.097 1.00 39.28 217 ASP A O 1
ATOM 1725 N N . ASP A 1 218 ? 6.367 59.921 -13.674 1.00 41.50 218 ASP A N 1
ATOM 1726 C CA . ASP A 1 218 ? 6.737 60.713 -12.494 1.00 41.50 218 ASP A CA 1
ATOM 1727 C C . ASP A 1 218 ? 7.146 59.750 -11.358 1.00 41.50 218 ASP A C 1
ATOM 1729 O O . ASP A 1 218 ? 6.330 58.984 -10.832 1.00 41.50 218 ASP A O 1
ATOM 1733 N N . SER A 1 219 ? 8.442 59.739 -11.050 1.00 46.09 219 SER A N 1
ATOM 1734 C CA . SER A 1 219 ? 9.027 59.136 -9.852 1.00 46.09 219 SER A CA 1
ATOM 1735 C C . SER A 1 219 ? 9.416 60.284 -8.932 1.00 46.09 219 SER A C 1
ATOM 1737 O O . SER A 1 219 ? 10.279 61.066 -9.319 1.00 46.09 219 SER A O 1
ATOM 1739 N N . ASP A 1 220 ? 8.848 60.328 -7.730 1.00 49.50 220 ASP A N 1
ATOM 1740 C CA . ASP A 1 220 ? 9.321 61.176 -6.637 1.00 49.50 220 ASP A CA 1
ATOM 1741 C C . ASP A 1 220 ? 9.460 60.342 -5.354 1.00 49.50 220 ASP A C 1
ATOM 1743 O O . ASP A 1 220 ? 8.650 59.454 -5.061 1.00 49.50 220 ASP A O 1
ATOM 1747 N N . GLU A 1 221 ? 10.559 60.618 -4.655 1.00 44.41 221 GLU A N 1
ATOM 1748 C CA . GLU A 1 221 ? 11.074 59.989 -3.438 1.00 44.41 221 GLU A CA 1
ATOM 1749 C C . GLU A 1 221 ? 10.502 60.613 -2.141 1.00 44.41 221 GLU A C 1
ATOM 1751 O O . GLU A 1 221 ? 9.656 61.506 -2.185 1.00 44.41 221 GLU A O 1
ATOM 1756 N N . GLU A 1 222 ? 11.081 60.169 -1.010 1.00 44.66 222 GLU A N 1
ATOM 1757 C CA . GLU A 1 222 ? 11.033 60.704 0.370 1.00 44.66 222 GLU A CA 1
ATOM 1758 C C . GLU A 1 222 ? 9.825 60.223 1.207 1.00 44.66 222 GLU A C 1
ATOM 1760 O O . GLU A 1 222 ? 8.688 60.210 0.750 1.00 44.66 222 GLU A O 1
ATOM 1765 N N . ASP A 1 223 ? 9.911 59.810 2.472 1.00 37.91 223 ASP A N 1
ATOM 1766 C CA . ASP A 1 223 ? 10.952 59.672 3.502 1.00 37.91 223 ASP A CA 1
ATOM 1767 C C . ASP A 1 223 ? 10.269 58.893 4.664 1.00 37.91 223 ASP A C 1
ATOM 1769 O O . ASP A 1 223 ? 9.034 58.863 4.736 1.00 37.91 223 ASP A O 1
ATOM 1773 N N . ASN A 1 224 ? 11.039 58.246 5.548 1.00 40.53 224 ASN A N 1
ATOM 1774 C CA . ASN A 1 224 ? 10.909 58.359 7.015 1.00 40.53 224 ASN A CA 1
ATOM 1775 C C . ASN A 1 224 ? 11.505 57.154 7.787 1.00 40.53 224 ASN A C 1
ATOM 1777 O O . ASN A 1 224 ? 10.857 56.126 7.980 1.00 40.53 224 ASN A O 1
ATOM 1781 N N . SER A 1 225 ? 12.742 57.376 8.239 1.00 43.47 225 SER A N 1
ATOM 1782 C CA . SER A 1 225 ? 13.346 57.158 9.574 1.00 43.47 225 SER A CA 1
ATOM 1783 C C . SER A 1 225 ? 13.164 55.861 10.415 1.00 43.47 225 SER A C 1
ATOM 1785 O O . SER A 1 225 ? 12.068 55.440 10.772 1.00 43.47 225 SER A O 1
ATOM 1787 N N . SER A 1 226 ? 14.344 55.331 10.793 1.00 40.22 226 SER A N 1
ATOM 1788 C CA . SER A 1 226 ? 14.859 54.959 12.137 1.00 40.22 226 SER A CA 1
ATOM 1789 C C . SER A 1 226 ? 14.159 53.910 13.021 1.00 40.22 226 SER A C 1
ATOM 1791 O O . SER A 1 226 ? 13.047 54.112 13.487 1.00 40.22 226 SER A O 1
ATOM 1793 N N . ASP A 1 227 ? 14.877 52.838 13.388 1.00 43.06 227 ASP A N 1
ATOM 1794 C CA . ASP A 1 227 ? 15.661 52.810 14.643 1.00 43.06 227 ASP A CA 1
ATOM 1795 C C . ASP A 1 227 ? 16.492 51.517 14.781 1.00 43.06 227 ASP A C 1
ATOM 1797 O O . ASP A 1 227 ? 16.021 50.399 14.559 1.00 43.06 227 ASP A O 1
ATOM 1801 N N . GLU A 1 228 ? 17.756 51.708 15.156 1.00 41.91 228 GLU A N 1
ATOM 1802 C CA . GLU A 1 228 ? 18.790 50.704 15.407 1.00 41.91 228 GLU A CA 1
ATOM 1803 C C . GLU A 1 228 ? 18.792 50.281 16.886 1.00 41.91 228 GLU A C 1
ATOM 1805 O O . GLU A 1 228 ? 18.495 51.084 17.767 1.00 41.91 228 GLU A O 1
ATOM 1810 N N . ASN A 1 229 ? 19.180 49.035 17.177 1.00 43.56 229 ASN A N 1
ATOM 1811 C CA . ASN A 1 229 ? 19.754 48.649 18.471 1.00 43.56 229 ASN A CA 1
ATOM 1812 C C . ASN A 1 229 ? 20.796 47.537 18.242 1.00 43.56 229 ASN A C 1
ATOM 1814 O O . ASN A 1 229 ? 20.445 46.413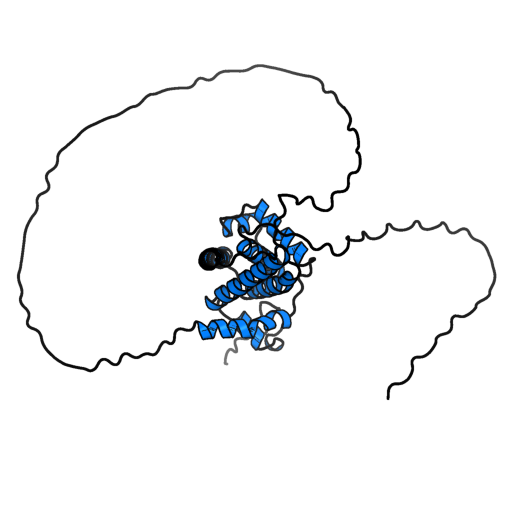 17.873 1.00 43.56 229 ASN A O 1
ATOM 1818 N N . GLU A 1 230 ? 22.066 47.875 18.470 1.00 43.12 230 GLU A N 1
ATOM 1819 C CA . GLU A 1 230 ? 23.217 46.979 18.625 1.00 43.12 230 GLU A CA 1
ATOM 1820 C C . GLU A 1 230 ? 23.695 47.014 20.085 1.00 43.12 230 GLU A C 1
ATOM 1822 O O . GLU A 1 230 ? 23.762 48.087 20.665 1.00 43.12 230 GLU A O 1
ATOM 1827 N N . ASP A 1 231 ? 24.086 45.854 20.620 1.00 45.19 231 ASP A N 1
ATOM 1828 C CA . ASP A 1 231 ? 25.045 45.621 21.723 1.00 45.19 231 ASP A CA 1
ATOM 1829 C C . ASP A 1 231 ? 25.404 44.108 21.606 1.00 45.19 231 ASP A C 1
ATOM 1831 O O . ASP A 1 231 ? 24.496 43.280 21.549 1.00 45.19 231 ASP A O 1
ATOM 1835 N N . GLY A 1 232 ? 26.627 43.581 21.391 1.00 37.12 232 GLY A N 1
ATOM 1836 C CA . GLY A 1 232 ? 27.948 43.828 21.998 1.00 37.12 232 GLY A CA 1
ATOM 1837 C C . GLY A 1 232 ? 27.994 43.229 23.421 1.00 37.12 232 GLY A C 1
ATOM 1838 O O . GLY A 1 232 ? 27.187 43.633 24.236 1.00 37.12 232 GLY A O 1
ATOM 1839 N N . HIS A 1 233 ? 28.839 42.299 23.896 1.00 43.28 233 HIS A N 1
ATOM 1840 C CA . HIS A 1 233 ? 30.118 41.711 23.486 1.00 43.28 233 HIS A CA 1
ATOM 1841 C C . HIS A 1 233 ? 30.503 40.533 24.444 1.00 43.28 233 HIS A C 1
ATOM 1843 O O . HIS A 1 233 ? 30.214 40.593 25.633 1.00 43.28 233 HIS A O 1
ATOM 1849 N N . SER A 1 234 ? 31.262 39.553 23.922 1.00 40.75 234 SER A N 1
ATOM 1850 C CA . SER A 1 234 ? 32.464 38.892 24.507 1.00 40.75 234 SER A CA 1
ATOM 1851 C C . SER A 1 234 ? 32.430 37.805 25.613 1.00 40.75 234 SER A C 1
ATOM 1853 O O . SER A 1 234 ? 31.809 37.924 26.663 1.00 40.75 234 SER A O 1
ATOM 1855 N N . SER A 1 235 ? 33.254 36.772 25.357 1.00 42.28 235 SER A N 1
ATOM 1856 C CA . SER A 1 235 ? 33.749 35.683 26.229 1.00 42.28 235 SER A CA 1
ATOM 1857 C C . SER A 1 235 ? 34.739 36.144 27.315 1.00 42.28 235 SER A C 1
ATOM 1859 O O . SER A 1 235 ? 35.237 37.271 27.255 1.00 42.28 235 SER A O 1
ATOM 1861 N N . PRO A 1 236 ? 35.134 35.238 28.236 1.00 57.16 236 PRO A N 1
ATOM 1862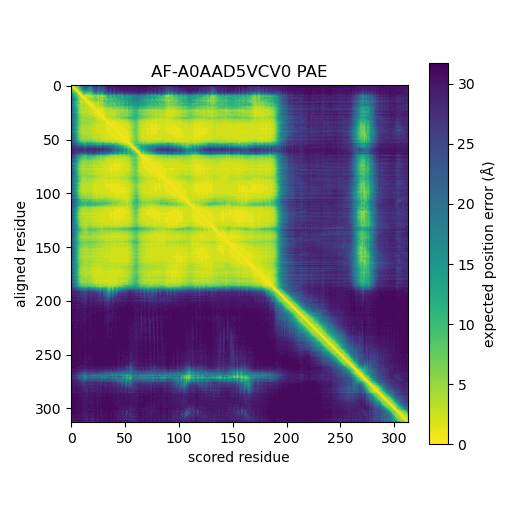 C CA . PRO A 1 236 ? 36.537 34.789 28.218 1.00 57.16 236 PRO A CA 1
ATOM 1863 C C . PRO A 1 236 ? 36.785 33.298 28.557 1.00 57.16 236 PRO A C 1
ATOM 1865 O O . PRO A 1 236 ? 35.889 32.548 28.936 1.00 57.16 236 PRO A O 1
ATOM 1868 N N . ASP A 1 237 ? 38.052 32.929 28.357 1.00 37.28 237 ASP A N 1
ATOM 1869 C CA . ASP A 1 237 ? 38.759 31.641 28.452 1.00 37.28 237 ASP A CA 1
ATOM 1870 C C . ASP A 1 237 ? 39.567 31.499 29.775 1.00 37.28 237 ASP A C 1
ATOM 1872 O O . ASP A 1 237 ? 39.696 32.481 30.508 1.00 37.28 237 ASP A O 1
ATOM 1876 N N . SER A 1 238 ? 40.182 30.316 29.987 1.00 40.56 238 SER A N 1
ATOM 1877 C CA . SER A 1 238 ? 41.166 29.827 30.997 1.00 40.56 238 SER A CA 1
ATOM 1878 C C . SER A 1 238 ? 40.603 29.098 32.238 1.00 40.56 238 SER A C 1
ATOM 1880 O O . SER A 1 238 ? 39.611 29.531 32.805 1.00 40.56 238 SER A O 1
ATOM 1882 N N . GLY A 1 239 ? 41.142 27.981 32.763 1.00 30.84 239 GLY A N 1
ATOM 1883 C CA . GLY A 1 239 ? 42.270 27.091 32.435 1.00 30.84 239 GLY A CA 1
ATOM 1884 C C . GLY A 1 239 ? 42.470 26.021 33.553 1.00 30.84 239 GLY A C 1
ATOM 1885 O O . GLY A 1 239 ? 42.209 26.318 34.709 1.00 30.84 239 GLY A O 1
ATOM 1886 N N . MET A 1 240 ? 42.882 24.799 33.164 1.00 44.12 240 MET A N 1
ATOM 1887 C CA . MET A 1 240 ? 43.655 23.708 33.841 1.00 44.12 240 MET A CA 1
ATOM 1888 C C . MET A 1 240 ? 43.648 23.445 35.374 1.00 44.12 240 MET A C 1
ATOM 1890 O O . MET A 1 240 ? 44.106 24.299 36.120 1.00 44.12 240 MET A O 1
ATOM 1894 N N . ASP A 1 241 ? 43.390 22.174 35.761 1.00 39.81 241 ASP A N 1
ATOM 1895 C CA . ASP A 1 241 ? 44.176 21.218 36.611 1.00 39.81 241 ASP A CA 1
ATOM 1896 C C . ASP A 1 241 ? 43.271 20.015 37.038 1.00 39.81 241 ASP A C 1
ATOM 1898 O O . ASP A 1 241 ? 42.128 19.930 36.598 1.00 39.81 241 ASP A O 1
ATOM 1902 N N . ASP A 1 242 ? 43.640 19.070 37.912 1.00 33.00 242 ASP A N 1
ATOM 1903 C CA . ASP A 1 242 ? 44.522 17.896 37.789 1.00 33.00 242 ASP A CA 1
ATOM 1904 C C . ASP A 1 242 ? 43.920 16.706 38.616 1.00 33.00 242 ASP A C 1
ATOM 1906 O O . ASP A 1 242 ? 43.189 16.909 39.579 1.00 33.00 242 ASP A O 1
ATOM 1910 N N . SER A 1 243 ? 44.213 15.465 38.199 1.00 35.50 243 SER A N 1
ATOM 1911 C CA . SER A 1 243 ? 44.298 14.160 38.911 1.00 35.50 243 SER A CA 1
ATOM 1912 C C . SER A 1 243 ? 43.298 13.609 39.984 1.00 35.50 243 SER A C 1
ATOM 1914 O O . SER A 1 243 ? 43.398 13.901 41.169 1.00 35.50 243 SER A O 1
ATOM 1916 N N . THR A 1 244 ? 42.625 12.494 39.602 1.00 34.03 244 THR A N 1
ATOM 1917 C CA . THR A 1 244 ? 42.465 11.168 40.313 1.00 34.03 244 THR A CA 1
ATOM 1918 C C . THR A 1 244 ? 41.633 11.032 41.630 1.00 34.03 244 THR A C 1
ATOM 1920 O O . THR A 1 244 ? 41.202 12.028 42.187 1.00 34.03 244 THR A O 1
ATOM 1923 N N . PRO A 1 245 ? 41.424 9.814 42.208 1.00 54.19 245 PRO A N 1
ATOM 1924 C CA . PRO A 1 245 ? 40.620 8.660 41.744 1.00 54.19 245 PRO A CA 1
ATOM 1925 C C . PRO A 1 245 ? 39.577 8.161 42.804 1.00 54.19 245 PRO A C 1
ATO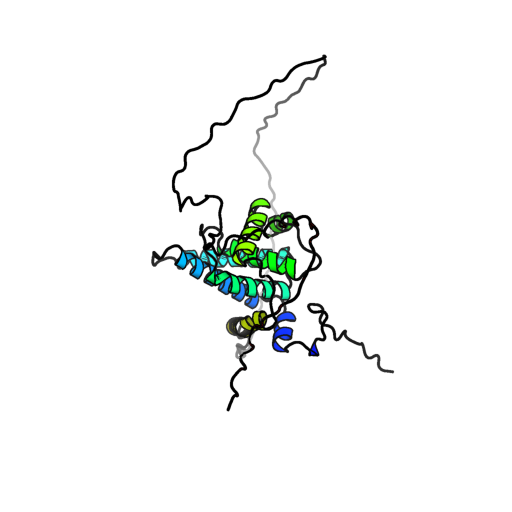M 1927 O O . PRO A 1 245 ? 39.542 8.666 43.919 1.00 54.19 245 PRO A O 1
ATOM 1930 N N . THR A 1 246 ? 38.843 7.066 42.505 1.00 29.88 246 THR A N 1
ATOM 1931 C CA . THR A 1 246 ? 38.402 5.991 43.457 1.00 29.88 246 THR A CA 1
ATOM 1932 C C . THR A 1 246 ? 36.894 5.760 43.734 1.00 29.88 246 THR A C 1
ATOM 1934 O O . THR A 1 246 ? 36.141 6.640 44.127 1.00 29.88 246 THR A O 1
ATOM 1937 N N . SER A 1 247 ? 36.551 4.464 43.613 1.00 35.16 247 SER A N 1
ATOM 1938 C CA . SER A 1 247 ? 35.536 3.626 44.294 1.00 35.16 247 SER A CA 1
ATOM 1939 C C . SER A 1 247 ? 34.032 3.714 43.982 1.00 35.16 247 SER A C 1
ATOM 1941 O O . SER A 1 247 ? 33.333 4.649 44.353 1.00 35.16 247 SER A O 1
ATOM 1943 N N . SER A 1 248 ? 33.542 2.585 43.453 1.00 39.19 248 SER A N 1
ATOM 1944 C CA . SER A 1 248 ? 32.206 1.978 43.605 1.00 39.19 248 SER A CA 1
ATOM 1945 C C . SER A 1 248 ? 31.752 1.866 45.085 1.00 39.19 248 SER A C 1
ATOM 1947 O O . SER A 1 248 ? 32.596 1.997 45.972 1.00 39.19 248 SER A O 1
ATOM 1949 N N . PRO A 1 249 ? 30.482 1.511 45.403 1.00 47.19 249 PRO A N 1
ATOM 1950 C CA . PRO A 1 249 ? 30.089 0.096 45.346 1.00 47.19 249 PRO A CA 1
ATOM 1951 C C . PRO A 1 249 ? 28.625 -0.206 44.956 1.00 47.19 249 PRO A C 1
ATOM 1953 O O . PRO A 1 249 ? 27.784 0.654 44.717 1.00 47.19 249 PRO A O 1
ATOM 1956 N N . LEU A 1 250 ? 28.414 -1.516 44.861 1.00 30.44 250 LEU A N 1
ATOM 1957 C CA . LEU A 1 250 ? 27.257 -2.313 44.488 1.00 30.44 250 LEU A CA 1
ATOM 1958 C C . LEU A 1 250 ? 25.997 -2.202 45.388 1.00 30.44 250 LEU A C 1
ATOM 1960 O O . LEU A 1 250 ? 26.090 -1.963 46.585 1.00 30.44 250 LEU A O 1
ATOM 1964 N N . SER A 1 251 ? 24.882 -2.653 44.786 1.00 33.41 251 SER A N 1
ATOM 1965 C CA . SER A 1 251 ? 23.800 -3.503 45.340 1.00 33.41 251 SER A CA 1
ATOM 1966 C C . SER A 1 251 ? 22.707 -2.925 46.250 1.00 33.41 251 SER A C 1
ATOM 1968 O O . SER A 1 251 ? 22.938 -2.540 47.388 1.00 33.41 251 SER A O 1
ATOM 1970 N N . SER A 1 252 ? 21.456 -3.083 45.799 1.00 30.77 252 SER A N 1
ATOM 1971 C CA . SER A 1 252 ? 20.315 -3.611 46.585 1.00 30.77 252 SER A CA 1
ATOM 1972 C C . SER A 1 252 ? 19.115 -3.807 45.638 1.00 30.77 252 SER A C 1
ATOM 1974 O O . SER A 1 252 ? 18.601 -2.868 45.048 1.00 30.77 252 SER A O 1
ATOM 1976 N N . SER A 1 253 ? 18.865 -5.039 45.189 1.00 32.94 253 SER A N 1
ATOM 1977 C CA . SER A 1 253 ? 17.860 -5.970 45.736 1.00 32.94 253 SER A CA 1
ATOM 1978 C C . SER A 1 253 ? 16.401 -5.575 45.453 1.00 32.94 253 SER A C 1
ATOM 1980 O O . SER A 1 253 ? 15.799 -4.766 46.153 1.00 32.94 253 SER A O 1
ATOM 1982 N N . LEU A 1 254 ? 15.846 -6.241 44.435 1.00 36.12 254 LEU A N 1
ATOM 1983 C CA . LEU A 1 254 ? 14.417 -6.436 44.168 1.00 36.12 254 LEU A CA 1
ATOM 1984 C C . LEU A 1 254 ? 13.681 -7.036 45.380 1.00 36.12 254 LEU A C 1
ATOM 1986 O O . LEU A 1 254 ? 14.236 -7.910 46.050 1.00 36.12 254 LEU A O 1
ATOM 1990 N N . PRO A 1 255 ? 12.378 -6.743 45.519 1.00 33.19 255 PRO A N 1
ATOM 1991 C CA . PRO A 1 255 ? 11.411 -7.737 45.966 1.00 33.19 255 PRO A CA 1
ATOM 1992 C C . PRO A 1 255 ? 10.391 -8.070 44.868 1.00 33.19 255 PRO A C 1
ATOM 1994 O O . PRO A 1 255 ? 9.968 -7.228 44.076 1.00 33.19 255 PRO A O 1
ATOM 1997 N N . ARG A 1 256 ? 10.010 -9.346 44.838 1.00 31.92 256 ARG A N 1
ATOM 1998 C CA . ARG A 1 256 ? 9.126 -9.997 43.871 1.00 31.92 256 ARG A CA 1
ATOM 1999 C C . ARG A 1 256 ? 7.687 -10.035 44.413 1.00 31.92 256 ARG A C 1
ATOM 2001 O O . ARG A 1 256 ? 7.489 -10.580 45.490 1.00 31.92 256 ARG A O 1
ATOM 2008 N N . THR A 1 257 ? 6.747 -9.539 43.594 1.00 38.69 257 THR A N 1
ATOM 2009 C CA . THR A 1 257 ? 5.320 -9.934 43.395 1.00 38.69 257 THR A CA 1
ATOM 2010 C C . THR A 1 257 ? 4.322 -9.847 44.569 1.00 38.69 257 THR A C 1
ATOM 2012 O O . THR A 1 257 ? 4.680 -10.065 45.720 1.00 38.69 257 THR A O 1
ATOM 2015 N N . PRO A 1 258 ? 3.035 -9.574 44.272 1.00 38.59 258 PRO A N 1
ATOM 2016 C CA . PRO A 1 258 ? 2.131 -10.693 43.997 1.00 38.59 258 PRO A CA 1
ATOM 2017 C C . PRO A 1 258 ? 1.235 -10.507 42.763 1.00 38.59 258 PRO A C 1
ATOM 2019 O O . PRO A 1 258 ? 1.031 -9.413 42.244 1.00 38.59 258 PRO A O 1
ATOM 2022 N N . GLU A 1 259 ? 0.753 -11.656 42.311 1.00 37.34 259 GLU A N 1
ATOM 2023 C CA . GLU A 1 259 ? -0.164 -11.915 41.211 1.00 37.34 259 GLU A CA 1
ATOM 2024 C C . GLU A 1 259 ? -1.503 -11.176 41.371 1.00 37.34 259 GLU A C 1
ATOM 2026 O O . GLU A 1 259 ? -2.058 -11.085 42.466 1.00 37.34 259 GLU A O 1
ATOM 2031 N N . GLY A 1 260 ? -2.025 -10.672 40.252 1.00 30.22 260 GLY A N 1
ATOM 2032 C CA . GLY A 1 260 ? -3.323 -10.016 40.158 1.00 30.22 260 GLY A CA 1
ATOM 2033 C C . GLY A 1 260 ? -3.804 -9.985 38.708 1.00 30.22 260 GLY A C 1
ATOM 2034 O O . GLY A 1 260 ? -3.260 -9.261 37.876 1.00 30.22 260 GLY A O 1
ATOM 2035 N N . ASP A 1 261 ? -4.803 -10.819 38.442 1.00 39.28 261 ASP A N 1
ATOM 2036 C CA . ASP A 1 261 ? -5.633 -10.929 37.241 1.00 39.28 261 ASP A CA 1
ATOM 2037 C C . ASP A 1 261 ? -5.837 -9.593 36.497 1.00 39.28 261 ASP A C 1
ATOM 2039 O O . ASP A 1 261 ? -6.341 -8.623 37.066 1.00 39.28 261 ASP A O 1
ATOM 2043 N N . SER A 1 262 ? -5.455 -9.517 35.218 1.00 35.31 262 SER A N 1
ATOM 2044 C CA . SER A 1 262 ? -5.789 -8.367 34.361 1.00 35.31 262 SER A CA 1
ATOM 2045 C C . SER A 1 262 ? -5.770 -8.705 32.864 1.00 35.31 262 SER A C 1
ATOM 2047 O O . SER A 1 262 ? -5.003 -8.160 32.071 1.00 35.31 262 SER A O 1
ATOM 2049 N N . ASP A 1 263 ? -6.719 -9.545 32.451 1.00 40.22 263 ASP A N 1
ATOM 2050 C CA . ASP A 1 263 ? -7.182 -9.643 31.060 1.00 40.22 263 ASP A CA 1
ATOM 2051 C C . ASP A 1 263 ? -7.943 -8.355 30.657 1.00 40.22 263 ASP A C 1
ATOM 2053 O O . ASP A 1 263 ? -9.170 -8.331 30.616 1.00 40.22 263 ASP A O 1
ATOM 2057 N N . ASN A 1 264 ? -7.218 -7.243 30.435 1.00 43.66 264 ASN A N 1
ATOM 2058 C CA . ASN A 1 264 ? -7.571 -6.091 29.563 1.00 43.66 264 ASN A CA 1
ATOM 2059 C C . ASN A 1 264 ? -6.731 -4.816 29.814 1.00 43.66 264 ASN A C 1
ATOM 2061 O O . ASN A 1 264 ? -7.212 -3.699 29.607 1.00 43.66 264 ASN A O 1
ATOM 2065 N N . ALA A 1 265 ? -5.458 -4.924 30.198 1.00 34.31 265 ALA A N 1
ATOM 2066 C CA . ALA A 1 265 ? -4.573 -3.762 30.118 1.00 34.31 265 ALA A CA 1
ATOM 2067 C C . ALA A 1 265 ? -4.224 -3.480 28.641 1.00 34.31 265 ALA A C 1
ATOM 2069 O O . ALA A 1 265 ? -3.392 -4.153 28.035 1.00 34.31 265 ALA A O 1
ATOM 2070 N N . VAL A 1 266 ? -4.899 -2.502 28.031 1.00 43.12 266 VAL A N 1
ATOM 2071 C CA . VAL A 1 266 ? -4.515 -1.958 26.721 1.00 43.12 266 VAL A CA 1
ATOM 2072 C C . VAL A 1 266 ? -3.187 -1.228 26.904 1.00 43.12 266 VAL A C 1
ATOM 2074 O O . VAL A 1 266 ? -3.157 -0.175 27.536 1.00 43.12 266 VAL A O 1
ATOM 2077 N N . ASP A 1 267 ? -2.093 -1.770 26.361 1.00 44.09 267 ASP A N 1
ATOM 2078 C CA . ASP A 1 267 ? -0.846 -1.012 26.220 1.00 44.09 267 ASP A CA 1
ATOM 2079 C C . ASP A 1 267 ? -1.145 0.229 25.353 1.00 44.09 267 ASP A C 1
ATOM 2081 O O . ASP A 1 267 ? -1.498 0.057 24.178 1.00 44.09 267 ASP A O 1
ATOM 2085 N N . PRO A 1 268 ? -1.001 1.464 25.883 1.00 48.38 268 PRO A N 1
ATOM 2086 C CA . PRO A 1 268 ? -1.245 2.710 25.145 1.00 48.38 268 PRO A CA 1
ATOM 2087 C C . PRO A 1 268 ? -0.412 2.829 23.870 1.00 48.38 268 PRO A C 1
ATOM 2089 O O . PRO A 1 268 ? -0.667 3.673 23.014 1.00 48.38 268 PRO A O 1
ATOM 2092 N N . SER A 1 269 ? 0.614 1.994 23.755 1.00 54.72 269 SER A N 1
ATOM 2093 C CA . SER A 1 269 ? 1.486 1.947 22.612 1.00 54.72 269 SER A CA 1
ATOM 2094 C C . SER A 1 269 ? 0.778 1.289 21.414 1.00 54.72 269 SER A C 1
ATOM 2096 O O . SER A 1 269 ? 0.944 1.764 20.297 1.00 54.72 269 SER A O 1
ATOM 2098 N N . THR A 1 270 ? 0.021 0.204 21.579 1.00 62.47 270 THR A N 1
ATOM 2099 C CA . THR A 1 270 ? -0.330 -0.693 20.457 1.00 62.47 270 THR A CA 1
ATOM 2100 C C . THR A 1 270 ? -1.337 -0.089 19.483 1.00 62.47 270 THR A C 1
ATOM 2102 O O . THR A 1 270 ? -2.403 0.373 19.881 1.00 62.47 270 THR A O 1
ATOM 2105 N N . TYR A 1 271 ? -0.996 -0.108 18.192 1.00 62.78 271 TYR A N 1
ATOM 2106 C CA . TYR A 1 271 ? -1.728 0.554 17.110 1.00 62.78 271 TYR A CA 1
ATOM 2107 C C . TYR A 1 271 ? -2.780 -0.367 16.454 1.00 62.78 271 TYR A C 1
ATOM 2109 O O . TYR A 1 271 ? -3.811 0.132 15.980 1.00 62.78 271 TYR A O 1
ATOM 2117 N N . LEU A 1 272 ? -2.539 -1.680 16.467 1.00 71.31 272 LEU A N 1
ATOM 2118 C CA . LEU A 1 272 ? -3.439 -2.744 16.021 1.00 71.31 272 LEU A CA 1
ATOM 2119 C C . LEU A 1 272 ? -3.560 -3.817 17.113 1.00 71.31 272 LEU A C 1
ATOM 2121 O O . LEU A 1 272 ? -2.554 -4.280 17.638 1.00 71.31 272 LEU A O 1
ATOM 2125 N N . ARG A 1 273 ? -4.784 -4.207 17.482 1.00 58.19 273 ARG A N 1
ATOM 2126 C CA . ARG A 1 273 ? -5.039 -5.241 18.496 1.00 58.19 273 ARG A CA 1
ATOM 2127 C C . ARG A 1 273 ? -5.046 -6.630 17.845 1.00 58.19 273 ARG A C 1
ATOM 2129 O O . ARG A 1 273 ? -5.489 -6.798 16.712 1.00 58.19 273 ARG A O 1
ATOM 2136 N N . PHE A 1 274 ? -4.538 -7.624 18.563 1.00 57.66 274 PHE A N 1
ATOM 2137 C CA . PHE A 1 274 ? -4.370 -8.976 18.037 1.00 57.66 274 PHE A CA 1
ATOM 2138 C C . PHE A 1 274 ? -5.496 -9.891 18.527 1.00 57.66 274 PHE A C 1
ATOM 2140 O O . PHE A 1 274 ? -5.706 -9.991 19.741 1.00 57.66 274 PHE A O 1
ATOM 2147 N N . PRO A 1 275 ? -6.192 -10.622 17.641 1.00 46.94 275 PRO A N 1
ATOM 2148 C CA . PRO A 1 275 ? -6.866 -11.837 18.060 1.00 46.94 275 PRO A CA 1
ATOM 2149 C C . PRO A 1 275 ? -5.790 -12.870 18.418 1.00 46.94 275 PRO A C 1
ATOM 2151 O O . PRO A 1 275 ? -5.034 -13.308 17.556 1.00 46.94 275 PRO A O 1
ATOM 2154 N N . SER A 1 276 ? -5.702 -13.254 19.694 1.00 39.31 276 SER A N 1
ATOM 2155 C CA . SER A 1 276 ? -4.801 -14.323 20.134 1.00 39.31 276 SER A CA 1
ATOM 2156 C C . SER A 1 276 ? -5.149 -15.615 19.391 1.00 39.31 276 SER A C 1
ATOM 2158 O O . SER A 1 276 ? -6.193 -16.223 19.638 1.00 39.31 276 SER A O 1
ATOM 2160 N N . LYS A 1 277 ? -4.298 -16.035 18.453 1.00 49.06 277 LYS A N 1
ATOM 2161 C CA . LYS A 1 277 ? -4.344 -17.378 17.879 1.00 49.06 277 LYS A CA 1
ATOM 2162 C C . LYS A 1 277 ? -2.972 -18.023 18.015 1.00 49.06 277 LYS A C 1
ATOM 2164 O O . LYS A 1 277 ? -2.049 -17.707 17.288 1.00 49.06 277 LYS A O 1
ATOM 2169 N N . ARG A 1 278 ? -2.953 -18.956 18.974 1.00 44.81 278 ARG A N 1
ATOM 2170 C CA . ARG A 1 278 ? -1.914 -19.900 19.412 1.00 44.81 278 ARG A CA 1
ATOM 2171 C C . ARG A 1 278 ? -0.586 -19.278 19.871 1.00 44.81 278 ARG A C 1
ATOM 2173 O O . ARG A 1 278 ? 0.063 -18.570 19.113 1.00 44.81 278 ARG A O 1
ATOM 2180 N N . PRO A 1 279 ? -0.119 -19.606 21.090 1.00 40.25 279 PRO A N 1
ATOM 2181 C CA . PRO A 1 279 ? 1.263 -19.334 21.445 1.00 40.25 279 PRO A CA 1
ATOM 2182 C C . PRO A 1 279 ? 2.177 -20.103 20.486 1.00 40.25 279 PRO A C 1
ATOM 2184 O O . PRO A 1 279 ? 1.952 -21.287 20.224 1.00 40.25 279 PRO A O 1
ATOM 2187 N N . PHE A 1 280 ? 3.208 -19.419 19.989 1.00 38.84 280 PHE A N 1
ATOM 2188 C CA . PHE A 1 280 ? 4.384 -20.035 19.384 1.00 38.84 280 PHE A CA 1
ATOM 2189 C C . PHE A 1 280 ? 4.862 -21.145 20.333 1.00 38.84 280 PHE A C 1
ATOM 2191 O O . PHE A 1 280 ? 5.406 -20.865 21.402 1.00 38.84 280 PHE A O 1
ATOM 2198 N N . GLN A 1 281 ? 4.600 -22.410 19.993 1.00 40.69 281 GLN A N 1
ATOM 2199 C CA . GLN A 1 281 ? 5.195 -23.525 20.716 1.00 40.69 281 GLN A CA 1
ATOM 2200 C C . GLN A 1 281 ? 6.668 -23.549 20.324 1.00 40.69 281 GLN A C 1
ATOM 2202 O O . GLN A 1 281 ? 7.018 -23.867 19.189 1.00 40.69 281 GLN A O 1
ATOM 2207 N N . SER A 1 282 ? 7.533 -23.164 21.259 1.00 42.03 282 SER A N 1
ATOM 2208 C CA . SER A 1 282 ? 8.960 -23.442 21.153 1.00 42.03 282 SER A CA 1
ATOM 2209 C C . SER A 1 282 ? 9.151 -24.941 20.893 1.00 42.03 282 SER A C 1
ATOM 2211 O O . SER A 1 282 ? 8.472 -25.740 21.551 1.00 42.03 282 SER A O 1
ATOM 2213 N N . PRO A 1 283 ? 10.049 -25.347 19.978 1.00 45.50 283 PRO A N 1
ATOM 2214 C CA . PRO A 1 283 ? 10.345 -26.760 19.789 1.00 45.50 283 PRO A CA 1
ATOM 2215 C C . PRO A 1 283 ? 10.776 -27.367 21.134 1.00 45.50 283 PRO A C 1
ATOM 2217 O O . PRO A 1 283 ? 11.506 -26.708 21.884 1.00 45.50 283 PRO A O 1
ATOM 2220 N N . PRO A 1 284 ? 10.307 -28.579 21.484 1.00 50.78 284 PRO A N 1
ATOM 2221 C CA . PRO A 1 284 ? 10.693 -29.207 22.738 1.00 50.78 284 PRO A CA 1
ATOM 2222 C C . PRO A 1 284 ? 12.220 -29.386 22.776 1.00 50.78 284 PRO A C 1
ATOM 2224 O O . PRO A 1 284 ? 12.822 -29.691 21.739 1.00 50.78 284 PRO A O 1
ATOM 2227 N N . PRO A 1 285 ? 12.864 -29.186 23.940 1.00 51.72 285 PRO A N 1
ATOM 2228 C CA . PRO A 1 285 ? 14.297 -29.405 24.073 1.00 51.72 285 PRO A CA 1
ATOM 2229 C C . PRO A 1 285 ? 14.631 -30.867 23.739 1.00 51.72 285 PRO A C 1
ATOM 2231 O O . PRO A 1 285 ? 13.810 -31.754 23.994 1.00 51.72 285 PRO A O 1
ATOM 2234 N N . PRO A 1 286 ? 15.813 -31.147 23.164 1.00 47.62 286 PRO A N 1
ATOM 2235 C CA . PRO A 1 286 ? 16.200 -32.511 22.840 1.00 47.62 286 PRO A CA 1
ATOM 2236 C C . PRO A 1 286 ? 16.250 -33.337 24.129 1.00 47.62 286 PRO A C 1
ATOM 2238 O O . PRO A 1 286 ? 17.000 -33.022 25.049 1.00 47.62 286 PRO A O 1
ATOM 2241 N N . HIS A 1 287 ? 15.418 -34.377 24.200 1.00 46.25 287 HIS A N 1
ATOM 2242 C CA . HIS A 1 287 ? 15.442 -35.336 25.295 1.00 46.25 287 HIS A CA 1
ATOM 2243 C C . HIS A 1 287 ? 16.794 -36.058 25.333 1.00 46.25 287 HIS A C 1
ATOM 2245 O O . HIS A 1 287 ? 17.276 -36.551 24.311 1.00 46.25 287 HIS A O 1
ATOM 2251 N N . ASP A 1 288 ? 17.371 -36.119 26.533 1.00 44.53 288 ASP A N 1
ATOM 2252 C CA . ASP A 1 288 ? 18.580 -36.865 26.858 1.00 44.53 288 ASP A CA 1
ATOM 2253 C C . ASP A 1 288 ? 18.520 -38.302 26.330 1.00 44.53 288 ASP A C 1
ATOM 2255 O O . ASP A 1 288 ? 17.584 -39.059 26.596 1.00 44.53 288 ASP A O 1
ATOM 2259 N N . ILE A 1 289 ? 19.563 -38.684 25.597 1.00 43.75 289 ILE A N 1
ATOM 2260 C CA . ILE A 1 289 ? 19.802 -40.049 25.132 1.00 43.75 289 ILE A CA 1
ATOM 2261 C C . ILE A 1 289 ? 20.071 -40.930 26.364 1.00 43.75 289 ILE A C 1
ATOM 2263 O O . ILE A 1 289 ? 21.076 -40.711 27.049 1.00 43.75 289 ILE A O 1
ATOM 2267 N N . PRO A 1 290 ? 19.265 -41.970 26.652 1.00 36.78 290 PRO A N 1
ATOM 2268 C CA . PRO A 1 290 ? 19.606 -42.906 27.709 1.00 36.78 290 PRO A CA 1
ATOM 2269 C C . PRO A 1 290 ? 20.788 -43.775 27.271 1.00 36.78 290 PRO A C 1
ATOM 2271 O O . PRO A 1 290 ? 20.782 -44.401 26.209 1.00 36.78 290 PRO A O 1
ATOM 2274 N N . ARG A 1 291 ? 21.808 -43.825 28.132 1.00 37.19 291 ARG A N 1
ATOM 2275 C CA . ARG A 1 291 ? 22.960 -44.733 28.064 1.00 37.19 291 ARG A CA 1
ATOM 2276 C C . ARG A 1 291 ? 22.506 -46.176 27.806 1.00 37.19 291 ARG A C 1
ATOM 2278 O O . ARG A 1 291 ? 21.785 -46.754 28.613 1.00 37.19 291 ARG A O 1
ATOM 2285 N N . VAL A 1 292 ? 23.008 -46.778 26.729 1.00 33.69 292 VAL A N 1
ATOM 2286 C CA . VAL A 1 292 ? 22.850 -48.209 26.440 1.00 33.69 292 VAL A CA 1
ATOM 2287 C C . VAL A 1 292 ? 23.647 -49.028 27.459 1.00 33.69 292 VAL A C 1
ATOM 2289 O O . VAL A 1 292 ? 24.877 -49.079 27.409 1.00 33.69 292 VAL A O 1
ATOM 2292 N N . SER A 1 293 ? 22.950 -49.709 28.364 1.00 34.62 293 SER A N 1
ATOM 2293 C CA . SER A 1 293 ? 23.461 -50.875 29.085 1.00 34.62 293 SER A CA 1
ATOM 2294 C C . SER A 1 293 ? 23.072 -52.148 28.327 1.00 34.62 293 SER A C 1
ATOM 2296 O O . SER A 1 293 ? 21.909 -52.395 28.020 1.00 34.62 293 SER A O 1
ATOM 2298 N N . LYS A 1 294 ? 24.088 -52.956 28.005 1.00 41.06 294 LYS A N 1
ATOM 2299 C CA . LYS A 1 294 ? 23.965 -54.321 27.472 1.00 41.06 294 LYS A CA 1
ATOM 2300 C C . LYS A 1 294 ? 23.037 -55.154 28.360 1.00 41.06 294 LYS A C 1
ATOM 2302 O O . LYS A 1 294 ? 23.272 -55.154 29.560 1.00 41.06 294 LYS A O 1
ATOM 2307 N N . ILE A 1 295 ? 22.138 -55.951 27.773 1.00 33.62 295 ILE A N 1
ATOM 2308 C CA . ILE A 1 295 ? 21.833 -57.330 28.201 1.00 33.62 295 ILE A CA 1
ATOM 2309 C C . ILE A 1 295 ? 21.193 -58.121 27.042 1.00 33.62 295 ILE A C 1
ATOM 2311 O O . ILE A 1 295 ? 20.357 -57.641 26.286 1.00 33.62 295 ILE A O 1
ATOM 2315 N N . SER A 1 296 ? 21.685 -59.353 26.952 1.00 32.81 296 SER A N 1
ATOM 2316 C CA . SER A 1 296 ? 21.297 -60.532 26.178 1.00 32.81 296 SER A CA 1
ATOM 2317 C C . SER A 1 296 ? 19.791 -60.829 26.041 1.00 32.81 296 SER A C 1
ATOM 2319 O O . SER A 1 296 ? 19.075 -60.861 27.034 1.00 32.81 296 SER A O 1
ATOM 2321 N N . GLY A 1 297 ? 19.391 -61.257 24.835 1.00 32.19 297 GLY A N 1
ATOM 2322 C CA . GLY A 1 297 ? 18.675 -62.530 24.672 1.00 32.19 297 GLY A CA 1
ATOM 2323 C C . GLY A 1 297 ? 17.156 -62.523 24.427 1.00 32.19 297 GLY A C 1
ATOM 2324 O O . GLY A 1 297 ? 16.372 -62.221 25.314 1.00 32.19 297 GLY A O 1
ATOM 2325 N N . ARG A 1 298 ? 16.793 -63.121 23.276 1.00 31.70 298 ARG A N 1
ATOM 2326 C CA . ARG A 1 298 ? 15.607 -63.975 23.007 1.00 31.70 298 ARG A CA 1
ATOM 2327 C C . ARG A 1 298 ? 14.265 -63.328 22.580 1.00 31.70 298 ARG A C 1
ATOM 2329 O O . ARG A 1 298 ? 13.444 -62.930 23.387 1.00 31.70 298 ARG A O 1
ATOM 2336 N N . SER A 1 299 ? 14.028 -63.387 21.261 1.00 34.81 299 SER A N 1
ATOM 2337 C CA . SER A 1 299 ? 12.813 -63.865 20.557 1.00 34.81 299 SER A CA 1
ATOM 2338 C C . SER A 1 299 ? 11.442 -63.773 21.259 1.00 34.81 299 SER A C 1
ATOM 2340 O O . SER A 1 299 ? 11.134 -64.609 22.107 1.00 34.81 299 SER A O 1
ATOM 2342 N N . SER A 1 300 ? 10.544 -62.924 20.740 1.00 33.34 300 SER A N 1
ATOM 2343 C CA . SER A 1 300 ? 9.195 -63.302 20.243 1.00 33.34 300 SER A CA 1
ATOM 2344 C C . SER A 1 300 ? 8.411 -62.066 19.754 1.00 33.34 300 SER A C 1
ATOM 2346 O O . SER A 1 300 ? 8.314 -61.065 20.454 1.00 33.34 300 SER A O 1
ATOM 2348 N N . HIS A 1 301 ? 7.865 -62.126 18.532 1.00 35.19 301 HIS A N 1
ATOM 2349 C CA . HIS A 1 301 ? 6.884 -61.164 17.995 1.00 35.19 301 HIS A CA 1
ATOM 2350 C C . HIS A 1 301 ? 5.476 -61.447 18.555 1.00 35.19 301 HIS A C 1
ATOM 2352 O O . HIS A 1 301 ? 5.166 -62.605 18.839 1.00 35.19 301 HIS A O 1
ATOM 2358 N N . PRO A 1 302 ? 4.605 -60.423 18.660 1.00 39.50 302 PRO A N 1
ATOM 2359 C CA . PRO A 1 302 ? 3.446 -60.339 17.746 1.00 39.50 302 PRO A CA 1
ATOM 2360 C C . PRO A 1 302 ? 3.139 -58.883 17.301 1.00 39.50 302 PRO A C 1
ATOM 2362 O O . PRO A 1 302 ? 3.254 -57.941 18.071 1.00 39.50 302 PRO A O 1
ATOM 2365 N N . ALA A 1 303 ? 2.975 -58.619 16.001 1.00 31.12 303 ALA A N 1
ATOM 2366 C CA . ALA A 1 303 ? 1.707 -58.570 15.251 1.00 31.12 303 ALA A CA 1
ATOM 2367 C C . ALA A 1 303 ? 0.807 -57.346 15.557 1.00 31.12 303 ALA A C 1
ATOM 2369 O O . ALA A 1 303 ? 0.063 -57.344 16.532 1.00 31.12 303 ALA A O 1
ATOM 2370 N N . PHE A 1 304 ? 0.791 -56.362 14.644 1.00 30.05 304 PHE A N 1
ATOM 2371 C CA . PHE A 1 304 ? -0.308 -55.399 14.491 1.00 30.05 304 PHE A CA 1
ATOM 2372 C C . PHE A 1 304 ? -0.940 -55.558 13.102 1.00 30.05 304 PHE A C 1
ATOM 2374 O O . PHE A 1 304 ? -0.266 -55.496 12.076 1.00 30.05 304 PHE A O 1
ATOM 2381 N N . ARG A 1 305 ? -2.249 -55.837 13.113 1.00 35.06 305 ARG A N 1
ATOM 2382 C CA . ARG A 1 305 ? -3.127 -56.050 11.957 1.00 35.06 305 ARG A CA 1
ATOM 2383 C C . ARG A 1 305 ? -3.284 -54.772 11.132 1.00 35.06 305 ARG A C 1
ATOM 2385 O O . ARG A 1 305 ? -3.610 -53.723 11.676 1.00 35.06 305 ARG A O 1
ATOM 2392 N N . ILE A 1 306 ? -3.166 -54.920 9.817 1.00 35.44 306 ILE A N 1
ATOM 2393 C CA . ILE A 1 306 ? -3.613 -53.958 8.805 1.00 35.44 306 ILE A CA 1
ATOM 2394 C C . ILE A 1 306 ? -5.070 -54.302 8.459 1.00 35.44 306 ILE A C 1
ATOM 2396 O O . ILE A 1 306 ? -5.364 -55.459 8.156 1.00 35.44 306 ILE A O 1
ATOM 2400 N N . LEU A 1 307 ? -5.977 -53.322 8.513 1.00 40.12 307 LEU A N 1
ATOM 2401 C CA . LEU A 1 307 ? -7.336 -53.437 7.968 1.00 40.12 307 LEU A CA 1
ATOM 2402 C C . LEU A 1 307 ? -7.410 -52.690 6.620 1.00 40.12 307 LEU A C 1
ATOM 2404 O O . LEU A 1 307 ? -6.945 -51.551 6.555 1.00 40.12 307 LEU A O 1
ATOM 2408 N N . PRO A 1 308 ? -7.962 -53.299 5.552 1.00 47.53 308 PRO A N 1
ATOM 2409 C CA . PRO A 1 308 ? -8.052 -52.686 4.226 1.00 47.53 308 PRO A CA 1
ATOM 2410 C C . PRO A 1 308 ? -9.284 -51.774 4.053 1.00 47.53 308 PRO A C 1
ATOM 2412 O O . PRO A 1 308 ? -10.353 -52.033 4.605 1.00 47.53 308 PRO A O 1
ATOM 2415 N N . LEU A 1 309 ? -9.107 -50.719 3.248 1.00 44.44 309 LEU A N 1
ATOM 2416 C CA . LEU A 1 309 ? -10.132 -49.773 2.778 1.00 44.44 309 LEU A CA 1
ATOM 2417 C C . LEU A 1 309 ? -11.195 -50.449 1.877 1.00 44.44 309 LEU A C 1
ATOM 2419 O O . LEU A 1 309 ? -10.851 -51.367 1.130 1.00 44.44 309 LEU A O 1
ATOM 2423 N N . PRO A 1 310 ? -12.460 -49.978 1.888 1.00 57.34 310 PRO A N 1
ATOM 2424 C CA . PRO A 1 310 ? -13.517 -50.467 1.000 1.00 57.34 310 PRO A CA 1
ATOM 2425 C C . PRO A 1 310 ? -13.444 -49.860 -0.422 1.00 57.34 310 PRO A C 1
ATOM 2427 O O . PRO A 1 310 ? -12.934 -48.749 -0.584 1.00 57.34 310 PRO A O 1
ATOM 2430 N N . PRO A 1 311 ? -13.967 -50.559 -1.452 1.00 55.75 311 PRO A N 1
ATOM 2431 C CA . PRO A 1 311 ? -13.945 -50.099 -2.840 1.00 55.75 311 PRO A CA 1
ATOM 2432 C C . PRO A 1 311 ? -15.053 -49.076 -3.142 1.00 55.75 311 PRO A C 1
ATOM 2434 O O . PRO A 1 311 ? -16.161 -49.165 -2.611 1.00 55.75 311 PRO A O 1
ATOM 2437 N N . LEU A 1 312 ? -14.738 -48.122 -4.021 1.00 50.16 312 LEU A N 1
ATOM 2438 C CA . LEU A 1 312 ? -15.673 -47.139 -4.575 1.00 50.16 312 LEU A CA 1
ATOM 2439 C C . LEU A 1 312 ? -16.556 -47.779 -5.667 1.00 50.16 312 LEU A C 1
ATOM 2441 O O . LEU A 1 312 ? -16.026 -48.566 -6.457 1.00 50.16 312 LEU A O 1
ATOM 2445 N N . PRO A 1 313 ? -17.854 -47.440 -5.739 1.00 64.62 313 PRO A N 1
ATOM 2446 C CA . PRO A 1 313 ? -18.660 -47.595 -6.948 1.00 64.62 313 PRO A CA 1
ATOM 2447 C C . PRO A 1 313 ? -18.397 -46.481 -7.973 1.00 64.62 313 PRO A C 1
ATOM 2449 O O . PRO A 1 313 ? -18.051 -45.349 -7.557 1.00 64.62 313 PRO A O 1
#

Secondary structure (DSSP, 8-state):
--------SB-TTTSSBGGGS-HHHHHHHSS---HHHHHHHHHHHHHHHHHHHHHH---PPTTTHHHHHHHHHHHHHHHHHHHHHTT--HHHHHHHHHHHHHHTTT-EES--TTHHHHHHHHHHHHHHHHH-SS---HHHHHHHHSSS-HHHHHHHHHHHHHHTTT-----HHHHHTTHHHHHHHHHHHS--------PPP-------------------------------------------------------------TT---TT-SEE--------PPPPPPPPPP-------------PPPPPPPP-

Sequence (313 aa):
MSQVHSASTLHPASLADRSSHSPALLELVDQKMSRSLIEYTIDCVMETVRIALRSTSPKSPRGRSQARKTERVKLTDFVTRIVTRANIKVATLLVALVYIDRATPFLQISTEMWAGERVFLGALMLAYKYVNDATLKNFRWAIATGVFGTRDVGRVEREFLQVLDYELNFTEDDVLSHHTAIKTHARLRSPTSSQTHTFPPNRVPFPRSSSQSCWSDDSDEEDNSSDENEDGHSSPDSGMDDSTPTSSPLSSSLPRTPEGDSDNAVDPSTYLRFPSKRPFQSPPPPHDIPRVSKISGRSSHPAFRILPLPPLP

Organism: NCBI:txid2056292

Solvent-accessible surface area (backbone atoms only — not comparable to full-atom values): 20941 Å² total; per-residue (Å²): 136,84,84,77,78,80,71,73,58,50,32,92,90,71,74,42,48,52,87,78,50,58,70,70,54,51,56,58,50,72,40,72,90,42,70,38,55,53,51,49,50,50,51,53,37,51,50,35,48,53,52,13,42,49,78,71,46,83,84,74,75,89,79,55,64,64,60,52,52,53,49,50,51,54,44,50,55,50,52,54,44,32,41,60,68,66,66,60,51,45,58,34,53,45,46,14,49,43,45,47,61,68,25,37,89,48,44,30,52,67,46,79,76,64,42,49,54,43,54,50,48,18,26,39,52,52,23,39,54,72,76,35,97,77,64,80,55,50,60,57,51,15,64,44,64,71,80,44,52,43,69,53,42,52,44,37,42,53,53,44,39,58,52,44,69,70,63,76,81,82,55,72,65,56,52,47,70,49,48,65,58,46,52,49,42,45,60,78,65,51,76,84,86,77,80,80,79,79,75,81,90,78,88,85,82,87,84,89,83,91,77,89,78,90,80,84,90,88,88,83,83,89,86,86,85,89,88,88,90,88,80,90,83,87,86,90,87,89,81,93,89,85,86,89,89,88,80,85,88,84,90,82,83,85,84,85,84,83,91,75,93,67,100,73,76,75,61,90,79,58,61,60,48,78,77,90,75,76,81,83,76,71,81,78,77,85,76,82,80,80,82,88,74,89,80,85,86,82,90,81,89,84,91,83,86,85,82,84,84,83,86,83,132

Mean predicted aligned error: 18.69 Å

InterPro domains:
  IPR006671 Cyclin, N-terminal [PF00134] (63-169)
  IPR013922 Cyclin PHO80-like [PTHR15615] (43-249)
  IPR036915 Cyclin-like superfamily [SSF47954] (68-169)

Nearest PDB structures (foldseek):
  4krd-assembly1_B  TM=5.924E-01  e=4.688E-05  Saccharomyces cerevisiae S288C
  2pmi-assembly2_D  TM=6.435E-01  e=9.774E-04  Saccharomyces cerevisiae
  2pk9-assembly3_D  TM=6.372E-01  e=1.848E-03  Saccharomyces cerevisiae
  2pk9-assembly1_B  TM=5.749E-01  e=1.078E-03  Saccharomyces cerevisiae

pLDDT: mean 70.83, std 25.22, range [29.88, 98.5]